Protein AF-I1NQ05-F1 (afdb_monomer)

Foldseek 3Di:
DEQEEPPPVDDPCVQVVNDPPPDDYDYYQQSAAADDDPPPPVPNVVSLCCCCVFVVDQKYKGKFKAPRPLLLLLLVDDPPDDDPDPPSNVVSCSLVVLNVVLCVPPVVDPSSVSSVSSSQSSQVPHCPDDDVPKDKDWDQDQDQDPDDDDGMGMTMIMIGDPVVCVCSDPPDPDDDDHDDPSD

InterPro domains:
  IPR001765 Carbonic anhydrase [PF00484] (1-124)
  IPR001765 Carbonic anhydrase [PTHR11002] (1-124)
  IPR001765 Carbonic anhydrase [SM00947] (1-140)
  IPR015892 Carbonic anhydrase, prokaryotic-like, conserved site [PS00704] (5-12)
  IPR015892 Carbonic anhydrase, prokaryotic-like, conserved site [PS00705] (49-69)
  IPR036874 Carbonic anhydrase superfamily [G3DSA:3.40.1050.10] (1-155)
  IPR036874 Carbonic anhydrase superfamily [SSF53056] (1-124)

Nearest PDB structures (foldseek):
  1ekj-assembly2_G  TM=9.820E-01  e=1.377E-12  Pisum sativum
  5swc-assembly1_D  TM=8.573E-01  e=1.342E-07  Synechocystis sp. PCC 6803 substr. Kazusa
  5swc-assembly1_E  TM=8.907E-01  e=2.750E-07  Synechocystis sp. PCC 6803 substr. Kazusa
  3e2a-assembly2_C  TM=8.631E-01  e=2.755E-05  Haemophilus influenzae
  3e24-assembly1_A  TM=7.701E-01  e=1.426E-05  Haemophilus influenzae

Radius of gyration: 17.3 Å; Cα contacts (8 Å, |Δi|>4): 258; chains: 1; bounding box: 50×31×48 Å

Sequence (183 aa):
MVFSCADSRVCPTLTFGLQPGEAFTVRNIASMVPAYDKRGQCSIGSAIEYAVVVLKVECIIVIGHSCCGGIKELLSLKEDRPNTFHFVDDWVKIGLAAKKKVERENMLLPFDDQCTVLEKVEVKLMPVYRSRTSSARLMSMKLEWKGTLSSTYIHTVSRKLDLRHRHVWHGLNHDLHPHSPWA

Mean predicted aligned error: 9.1 Å

Solvent-accessible surface area (backbone atoms only — not comparable to full-atom values): 11153 Å² total; per-residue (Å²): 56,37,30,26,31,60,51,87,91,53,47,69,48,72,74,69,68,53,56,94,88,75,62,59,71,48,66,37,75,61,26,69,54,65,71,96,41,90,83,85,40,51,73,61,51,48,52,51,47,43,38,51,74,71,66,54,46,57,36,45,34,32,35,25,45,53,91,40,66,43,47,49,50,44,67,65,62,51,94,88,53,78,74,90,43,96,54,58,54,65,58,37,51,69,43,46,71,32,46,59,48,42,57,71,77,39,64,88,49,56,71,70,56,41,39,60,50,37,40,55,42,33,48,69,65,44,59,71,78,79,59,97,82,44,70,70,48,79,46,80,48,84,51,76,59,93,82,59,104,58,82,42,42,37,37,38,31,38,35,49,58,61,78,86,65,74,74,78,58,89,84,71,93,69,95,76,77,94,82,69,95,87,116

Secondary structure (DSSP, 8-state):
-EEEES-TT--HHHHHTPPTTS--EEEEGGG--PPP-TTT-HHHHHHHHIIIIIS--SEEEEEEESS-HHHHHHHH--TTSPPSSSSHHHHHGGGHHHHHHHHHHSTTS-HHHHHHHHHHHHHHHS-----TT--EEEE------TTSSS---EEEEEEE--TT-GGGSTT---------TT-

Structure (mmCIF, N/CA/C/O backbone):
data_AF-I1NQ05-F1
#
_entry.id   AF-I1NQ05-F1
#
loop_
_atom_site.group_PDB
_atom_site.id
_atom_site.type_symbol
_atom_site.label_atom_id
_atom_site.label_alt_id
_atom_site.label_comp_id
_atom_site.label_asym_id
_atom_site.label_entity_id
_atom_site.label_seq_id
_atom_site.pdbx_PDB_ins_code
_atom_site.Cartn_x
_atom_site.Cartn_y
_atom_site.Cartn_z
_atom_site.occupancy
_atom_site.B_iso_or_equiv
_atom_site.auth_seq_id
_atom_site.auth_comp_id
_atom_site.auth_asym_id
_atom_site.auth_atom_id
_atom_site.pdbx_PDB_model_num
ATOM 1 N N . MET A 1 1 ? -7.525 2.909 11.094 1.00 90.69 1 MET A N 1
ATOM 2 C CA . MET A 1 1 ? -7.337 1.904 10.023 1.00 90.69 1 MET A CA 1
ATOM 3 C C . MET A 1 1 ? -5.993 2.127 9.356 1.00 90.69 1 MET A C 1
ATOM 5 O O . MET A 1 1 ? -5.628 3.277 9.134 1.00 90.69 1 MET A O 1
ATOM 9 N N . VAL A 1 2 ? -5.276 1.053 9.031 1.00 92.75 2 VAL A N 1
ATOM 10 C CA . VAL A 1 2 ? -3.942 1.105 8.423 1.00 92.75 2 VAL A CA 1
ATOM 11 C C . VAL A 1 2 ? -3.909 0.274 7.137 1.00 92.75 2 VAL A C 1
ATOM 13 O O . VAL A 1 2 ? -4.226 -0.910 7.164 1.00 92.75 2 VAL A O 1
ATOM 16 N N . PHE A 1 3 ? -3.504 0.883 6.024 1.00 94.44 3 PHE A N 1
ATOM 17 C CA . PHE A 1 3 ? -3.092 0.197 4.801 1.00 94.44 3 PHE A CA 1
ATOM 18 C C . PHE A 1 3 ? -1.574 0.052 4.802 1.00 94.44 3 PHE A C 1
ATOM 20 O O . PHE A 1 3 ? -0.860 1.047 4.946 1.00 94.44 3 PHE A O 1
ATOM 27 N N . SER A 1 4 ? -1.076 -1.167 4.624 1.00 94.62 4 SER A N 1
ATOM 28 C CA . SER A 1 4 ? 0.359 -1.422 4.501 1.00 94.62 4 SER A CA 1
ATOM 29 C C . SER A 1 4 ? 0.665 -2.423 3.398 1.00 94.62 4 SER A C 1
ATOM 31 O O . SER A 1 4 ? -0.211 -3.134 2.903 1.00 94.62 4 SER A O 1
ATOM 33 N N . CYS A 1 5 ? 1.943 -2.522 3.046 1.00 95.94 5 CYS A N 1
ATOM 34 C CA . CYS A 1 5 ? 2.356 -3.471 2.036 1.00 95.94 5 CYS A CA 1
ATOM 35 C C . CYS A 1 5 ? 2.308 -4.888 2.624 1.00 95.94 5 CYS A C 1
ATOM 37 O O . CYS A 1 5 ? 2.496 -5.097 3.832 1.00 95.94 5 CYS A O 1
ATOM 39 N N . ALA A 1 6 ? 2.063 -5.869 1.763 1.00 96.38 6 ALA A N 1
ATOM 40 C CA . ALA A 1 6 ? 2.209 -7.284 2.080 1.00 96.38 6 ALA A CA 1
ATOM 41 C C . ALA A 1 6 ? 3.684 -7.711 2.229 1.00 96.38 6 ALA A C 1
ATOM 43 O O . ALA A 1 6 ? 3.945 -8.836 2.645 1.00 96.38 6 ALA A O 1
ATOM 44 N N . ASP A 1 7 ? 4.640 -6.822 1.927 1.00 94.81 7 ASP A N 1
ATOM 45 C CA . ASP A 1 7 ? 6.072 -7.039 2.144 1.00 94.81 7 ASP A CA 1
ATOM 46 C C . ASP A 1 7 ? 6.351 -7.511 3.581 1.00 94.81 7 ASP A C 1
ATOM 48 O O . ASP A 1 7 ? 5.874 -6.923 4.557 1.00 94.81 7 ASP A O 1
ATOM 52 N N . SER A 1 8 ? 7.113 -8.595 3.715 1.00 92.31 8 SER A N 1
ATOM 53 C CA . SER A 1 8 ? 7.391 -9.242 5.000 1.00 92.31 8 SER A CA 1
ATOM 54 C C . SER A 1 8 ? 8.207 -8.369 5.952 1.00 92.31 8 SER A C 1
ATOM 56 O O . SER A 1 8 ? 8.129 -8.561 7.165 1.00 92.31 8 SER A O 1
ATOM 58 N N . ARG A 1 9 ? 8.939 -7.380 5.428 1.00 89.69 9 ARG A N 1
ATOM 59 C CA . ARG A 1 9 ? 9.729 -6.421 6.214 1.00 89.69 9 ARG A CA 1
ATOM 60 C C . ARG A 1 9 ? 8.860 -5.336 6.850 1.00 89.69 9 ARG A C 1
ATOM 62 O O . ARG A 1 9 ? 9.323 -4.620 7.733 1.00 89.69 9 ARG A O 1
ATOM 69 N N . VAL A 1 10 ? 7.605 -5.202 6.409 1.00 87.94 10 VAL A N 1
ATOM 70 C CA . VAL A 1 10 ? 6.679 -4.155 6.853 1.00 87.94 10 VAL A CA 1
ATOM 71 C C . VAL A 1 10 ? 5.487 -4.788 7.559 1.00 87.94 10 VAL A C 1
ATOM 73 O O . VAL A 1 10 ? 4.495 -5.178 6.943 1.00 87.94 10 VAL A O 1
ATOM 76 N N . CYS A 1 11 ? 5.574 -4.861 8.884 1.00 89.94 11 CYS A N 1
ATOM 77 C CA . CYS A 1 11 ? 4.467 -5.261 9.743 1.00 89.94 11 CYS A CA 1
ATOM 78 C C . CYS A 1 11 ? 3.950 -4.032 10.504 1.00 89.94 11 CYS A C 1
ATOM 80 O O . CYS A 1 11 ? 4.640 -3.577 11.413 1.00 89.94 11 CYS A O 1
ATOM 82 N N . PRO A 1 12 ? 2.754 -3.497 10.194 1.00 89.19 12 PRO A N 1
ATOM 83 C CA . PRO A 1 12 ? 2.279 -2.238 10.773 1.00 89.19 12 PRO A CA 1
ATOM 84 C C . PRO A 1 12 ? 2.184 -2.278 12.302 1.00 89.19 12 PRO A C 1
ATOM 86 O O . PRO A 1 12 ? 2.516 -1.289 12.949 1.00 89.19 12 PRO A O 1
ATOM 89 N N . THR A 1 13 ? 1.811 -3.425 12.881 1.00 89.81 13 THR A N 1
ATOM 90 C CA . THR A 1 13 ? 1.782 -3.629 14.336 1.00 89.81 13 THR A CA 1
ATOM 91 C C . THR A 1 13 ? 3.157 -3.407 14.962 1.00 89.81 13 THR A C 1
ATOM 93 O O . THR A 1 13 ? 3.283 -2.637 15.907 1.00 89.81 13 THR 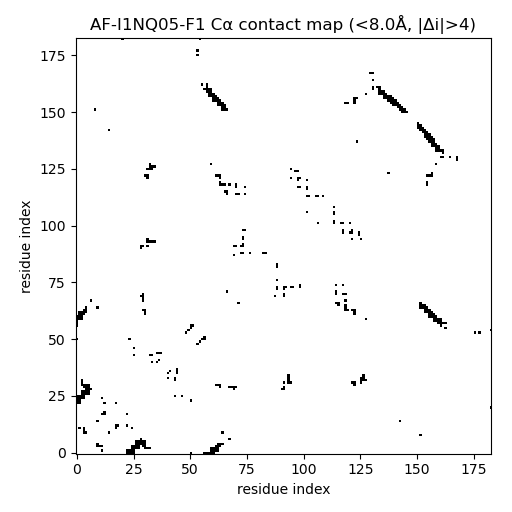A O 1
ATOM 96 N N . LEU A 1 14 ? 4.205 -4.013 14.396 1.00 87.06 14 LEU A N 1
ATOM 97 C CA . LEU A 1 14 ? 5.576 -3.857 14.891 1.00 87.06 14 LEU A CA 1
ATOM 98 C C . LEU A 1 14 ? 6.144 -2.471 14.569 1.00 87.06 14 LEU A C 1
ATOM 100 O O . LEU A 1 14 ? 6.796 -1.859 15.406 1.00 87.06 14 LEU A O 1
ATOM 104 N N . THR A 1 15 ? 5.875 -1.964 13.365 1.00 82.81 15 THR A N 1
ATOM 105 C CA . THR A 1 15 ? 6.345 -0.662 12.882 1.00 82.81 15 THR A CA 1
ATOM 106 C C . THR A 1 15 ? 5.875 0.485 13.772 1.00 82.81 15 THR A C 1
ATOM 108 O O . THR A 1 15 ? 6.654 1.388 14.058 1.00 82.81 15 THR A O 1
ATOM 111 N N . PHE A 1 16 ? 4.614 0.464 14.203 1.00 82.19 16 PHE A N 1
ATOM 112 C CA . PHE A 1 16 ? 4.031 1.532 15.016 1.00 82.19 16 PHE A CA 1
ATOM 113 C C . PHE A 1 16 ? 3.953 1.201 16.512 1.00 82.19 16 PHE A C 1
ATOM 115 O O . PHE A 1 16 ? 3.486 2.037 17.277 1.00 82.19 16 PHE A O 1
ATOM 122 N N . GLY A 1 17 ? 4.411 0.018 16.938 1.00 86.25 17 GLY A N 1
ATOM 123 C CA . GLY A 1 17 ? 4.316 -0.415 18.337 1.00 86.25 17 GLY A CA 1
ATOM 124 C C . GLY A 1 17 ? 2.874 -0.600 18.820 1.00 86.25 17 GLY A C 1
ATOM 125 O O . GLY A 1 17 ? 2.594 -0.397 19.999 1.00 86.25 17 GLY A O 1
ATOM 126 N N . LEU A 1 18 ? 1.968 -0.957 17.907 1.00 88.44 18 LEU A N 1
ATOM 127 C CA . LEU A 1 18 ? 0.538 -1.059 18.184 1.00 88.44 18 LEU A CA 1
ATOM 128 C C . LEU A 1 18 ? 0.229 -2.314 19.000 1.00 88.44 18 LEU A C 1
ATOM 130 O O . LEU A 1 18 ? 0.772 -3.392 18.746 1.00 88.44 18 LEU A O 1
ATOM 134 N N . GLN A 1 19 ? -0.701 -2.183 19.931 1.00 94.69 19 GLN A N 1
ATOM 135 C CA . GLN A 1 19 ? -1.292 -3.265 20.697 1.00 94.69 19 GLN A CA 1
ATOM 136 C C . GLN A 1 19 ? -2.486 -3.884 19.952 1.00 94.69 19 GLN A C 1
ATOM 138 O O . GLN A 1 19 ? -3.089 -3.251 19.073 1.00 94.69 19 GLN A O 1
ATOM 143 N N . PRO A 1 20 ? -2.861 -5.134 20.280 1.00 94.62 20 PRO A N 1
ATOM 144 C CA . PRO A 1 20 ? -4.106 -5.719 19.797 1.00 94.62 20 PRO A CA 1
ATOM 145 C C . PRO A 1 20 ? -5.298 -4.786 20.063 1.00 94.62 20 PRO A C 1
ATOM 147 O O . PRO A 1 20 ? -5.456 -4.279 21.167 1.00 94.62 20 PRO A O 1
ATOM 150 N N . GLY A 1 21 ? -6.122 -4.552 19.038 1.00 92.12 21 GLY A N 1
ATOM 151 C CA . GLY A 1 21 ? -7.271 -3.638 19.098 1.00 92.12 21 GLY A CA 1
ATOM 152 C C . GLY A 1 21 ? -7.002 -2.217 18.583 1.00 92.12 21 GLY A C 1
ATOM 153 O O . GLY A 1 21 ? -7.937 -1.555 18.144 1.00 92.12 21 GLY A O 1
ATOM 154 N N . GLU A 1 22 ? -5.746 -1.759 18.514 1.00 91.94 22 GLU A N 1
ATOM 155 C CA . GLU A 1 22 ? -5.452 -0.362 18.135 1.00 91.94 22 GLU A CA 1
ATOM 156 C C . GLU A 1 22 ? -5.550 -0.082 16.626 1.00 91.94 22 GLU A C 1
ATOM 158 O O . GLU A 1 22 ? -5.733 1.064 16.205 1.00 91.94 22 GLU A O 1
ATOM 163 N N . ALA A 1 23 ? -5.437 -1.108 15.776 1.00 92.69 23 ALA A N 1
ATOM 164 C CA . ALA A 1 23 ? -5.497 -0.926 14.329 1.00 92.69 23 ALA A CA 1
ATOM 165 C C . ALA A 1 23 ? -6.247 -2.032 13.589 1.00 92.69 23 ALA A C 1
ATOM 167 O O . ALA A 1 23 ? -5.811 -3.178 13.505 1.00 92.69 23 ALA A O 1
ATOM 168 N N . PHE A 1 24 ? -7.310 -1.625 12.897 1.00 95.56 24 PHE A N 1
ATOM 169 C CA . PHE A 1 24 ? -7.883 -2.390 11.795 1.00 95.56 24 PHE A CA 1
ATOM 170 C C . PHE A 1 24 ? -6.988 -2.261 10.554 1.00 95.56 24 PHE A C 1
ATOM 172 O O . PHE A 1 24 ? -6.819 -1.153 10.030 1.00 95.56 24 PHE A O 1
ATOM 179 N N . THR A 1 25 ? -6.387 -3.366 10.110 1.00 95.50 25 THR A N 1
ATOM 180 C CA . THR A 1 25 ? -5.295 -3.358 9.124 1.00 95.50 25 THR A CA 1
ATOM 181 C C . THR A 1 25 ? -5.675 -4.088 7.839 1.00 95.50 25 THR A C 1
ATOM 183 O O . THR A 1 25 ? -6.190 -5.200 7.886 1.00 95.50 25 THR A O 1
ATOM 186 N N . VAL A 1 26 ? -5.345 -3.493 6.691 1.00 96.06 26 VAL A N 1
ATOM 187 C CA . VAL A 1 26 ? -5.387 -4.132 5.368 1.00 96.06 26 VAL A CA 1
ATOM 188 C C . VAL A 1 26 ? -3.973 -4.184 4.801 1.00 96.06 26 VAL A C 1
ATOM 190 O O . VAL A 1 26 ? -3.265 -3.176 4.798 1.00 96.06 26 VAL A O 1
ATOM 193 N N . ARG A 1 27 ? -3.559 -5.359 4.312 1.00 96.62 27 ARG A N 1
ATOM 194 C CA . ARG A 1 27 ? -2.244 -5.565 3.694 1.00 96.62 27 ARG A CA 1
ATOM 195 C C . ARG A 1 27 ? -2.394 -6.063 2.265 1.00 96.62 27 ARG A C 1
ATOM 197 O O . ARG A 1 27 ? -3.055 -7.072 2.044 1.00 96.62 27 ARG A O 1
ATOM 204 N N . ASN A 1 28 ? -1.783 -5.373 1.308 1.00 96.44 28 ASN A N 1
ATOM 205 C CA . ASN A 1 28 ? -1.796 -5.754 -0.108 1.00 96.44 28 ASN A CA 1
ATOM 206 C C . ASN A 1 28 ? -0.497 -5.317 -0.811 1.00 96.44 28 ASN A C 1
ATOM 208 O O . ASN A 1 28 ? 0.388 -4.727 -0.193 1.00 96.44 28 ASN A O 1
ATOM 212 N N . ILE A 1 29 ? -0.331 -5.646 -2.093 1.00 96.81 29 ILE A N 1
ATOM 213 C CA . ILE A 1 29 ? 0.881 -5.275 -2.833 1.00 96.81 29 ILE A CA 1
ATOM 214 C C . ILE A 1 29 ? 0.943 -3.749 -2.993 1.00 96.81 29 ILE A C 1
ATOM 216 O O . ILE A 1 29 ? 0.008 -3.138 -3.506 1.00 96.81 29 ILE A O 1
ATOM 220 N N . ALA A 1 30 ? 2.058 -3.156 -2.558 1.00 95.81 30 ALA A N 1
ATOM 221 C CA . ALA A 1 30 ? 2.330 -1.716 -2.601 1.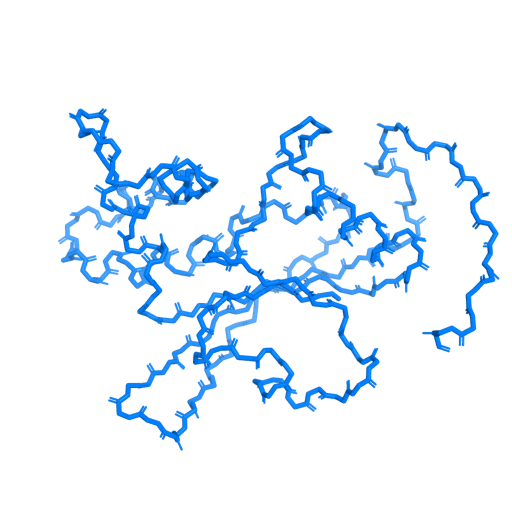00 95.81 30 ALA A CA 1
ATOM 222 C C . ALA A 1 30 ? 1.322 -0.825 -1.848 1.00 95.81 30 ALA A C 1
ATOM 224 O O . ALA A 1 30 ? 1.221 0.355 -2.150 1.00 95.81 30 ALA A O 1
ATOM 225 N N . SER A 1 31 ? 0.602 -1.365 -0.856 1.00 94.19 31 SER A N 1
ATOM 226 C CA . SER A 1 31 ? -0.315 -0.593 0.006 1.00 94.19 31 SER A CA 1
ATOM 227 C C . SER A 1 31 ? -1.416 0.164 -0.745 1.00 94.19 31 SER A C 1
ATOM 229 O O . SER A 1 31 ? -1.958 1.144 -0.226 1.00 94.19 31 SER A O 1
ATOM 231 N N . MET A 1 32 ? -1.743 -0.275 -1.962 1.00 92.38 32 MET A N 1
ATOM 232 C CA . MET A 1 32 ? -2.603 0.477 -2.862 1.00 92.38 32 MET A CA 1
ATOM 233 C C . MET A 1 32 ? -4.048 0.496 -2.364 1.00 92.38 32 MET A C 1
ATOM 235 O O . MET A 1 32 ? -4.602 -0.507 -1.901 1.00 92.38 32 MET A O 1
ATOM 239 N N . VAL A 1 33 ? -4.674 1.659 -2.516 1.00 90.69 33 VAL A N 1
ATOM 240 C CA . VAL A 1 33 ? -6.088 1.898 -2.235 1.00 90.69 33 VAL A CA 1
ATOM 241 C C . VAL A 1 33 ? -6.773 2.222 -3.565 1.00 90.69 33 VAL A C 1
ATOM 243 O O . VAL A 1 33 ? -6.623 3.335 -4.068 1.00 90.69 33 VAL A O 1
ATOM 246 N N . PRO A 1 34 ? -7.505 1.281 -4.184 1.00 88.00 34 PRO A N 1
ATOM 247 C CA . PRO A 1 34 ? -8.213 1.564 -5.422 1.00 88.00 34 PRO A CA 1
ATOM 248 C C . PRO A 1 34 ? -9.298 2.625 -5.222 1.00 88.00 34 PRO A C 1
ATOM 250 O O . PRO A 1 34 ? -9.837 2.812 -4.127 1.00 88.00 34 PRO A O 1
ATOM 253 N N . ALA A 1 35 ? -9.653 3.297 -6.317 1.00 83.44 35 ALA A N 1
ATOM 254 C CA . ALA A 1 35 ? -10.857 4.113 -6.360 1.00 83.44 35 ALA A CA 1
ATOM 255 C C . ALA A 1 35 ? -12.106 3.255 -6.093 1.00 83.44 35 ALA A C 1
ATOM 257 O O . ALA A 1 35 ? -12.089 2.033 -6.247 1.00 83.44 35 ALA A O 1
ATOM 258 N N . TYR A 1 36 ? -13.201 3.908 -5.706 1.00 79.44 36 TYR A N 1
ATOM 259 C CA . TYR A 1 36 ? -14.463 3.221 -5.467 1.00 79.44 36 TYR A CA 1
ATOM 260 C C . TYR A 1 36 ? -14.945 2.474 -6.708 1.00 79.44 36 TYR A C 1
ATOM 262 O O . TYR A 1 36 ? -15.268 3.090 -7.723 1.00 79.44 36 TYR A O 1
ATOM 270 N N . ASP A 1 37 ? -15.062 1.158 -6.582 1.00 78.75 37 ASP A N 1
ATOM 271 C CA . ASP A 1 37 ? -15.716 0.305 -7.559 1.00 78.75 37 ASP A CA 1
ATOM 272 C C . ASP A 1 37 ? -16.478 -0.806 -6.829 1.00 78.75 37 ASP A C 1
ATOM 274 O O . ASP A 1 37 ? -15.884 -1.696 -6.213 1.00 78.75 37 ASP A O 1
ATOM 278 N N . LYS A 1 38 ? -17.814 -0.756 -6.917 1.00 69.44 38 LYS A N 1
ATOM 279 C CA . LYS A 1 38 ? -18.712 -1.752 -6.314 1.00 69.44 38 LYS A CA 1
ATOM 280 C C . LYS A 1 38 ? -18.509 -3.160 -6.883 1.00 69.44 38 LYS A C 1
ATOM 282 O O . LYS A 1 38 ? -18.915 -4.117 -6.231 1.00 69.44 38 LYS A O 1
ATOM 287 N N . ARG A 1 39 ? -17.962 -3.299 -8.097 1.00 72.19 39 ARG A N 1
ATOM 288 C CA . ARG A 1 39 ? -17.871 -4.584 -8.810 1.00 72.19 39 ARG A CA 1
ATOM 289 C C . ARG A 1 39 ? -16.471 -5.192 -8.762 1.00 72.19 39 ARG A C 1
ATOM 291 O O . ARG A 1 39 ? -16.366 -6.400 -8.590 1.00 72.19 39 ARG A O 1
ATOM 298 N N . GLY A 1 40 ? -15.416 -4.387 -8.890 1.00 72.94 40 GLY A N 1
ATOM 299 C CA . GLY A 1 40 ? -14.043 -4.888 -9.009 1.00 72.94 40 GLY A CA 1
ATOM 300 C C . GLY A 1 40 ? -13.247 -4.990 -7.707 1.00 72.94 40 GLY A C 1
ATOM 301 O O . GLY A 1 40 ? -12.313 -5.781 -7.644 1.00 72.94 40 GLY A O 1
ATOM 302 N N . GLN A 1 41 ? -13.573 -4.208 -6.669 1.00 80.12 41 GLN A N 1
ATOM 303 C CA . GLN A 1 41 ? -12.698 -4.039 -5.492 1.00 80.12 41 GLN A CA 1
ATOM 304 C C . GLN A 1 41 ? -13.435 -4.251 -4.165 1.00 80.12 41 GLN A C 1
ATOM 306 O O . GLN A 1 41 ? -13.241 -3.519 -3.190 1.00 80.12 41 GLN A O 1
ATOM 311 N N . CYS A 1 42 ? -14.289 -5.278 -4.122 1.00 82.44 42 CYS A N 1
ATOM 312 C CA . CYS A 1 42 ? -15.178 -5.542 -2.991 1.00 82.44 42 CYS A CA 1
ATOM 313 C C . CYS A 1 42 ? -14.432 -5.753 -1.664 1.00 82.44 42 CYS A C 1
ATOM 315 O O . CYS A 1 42 ? -14.906 -5.270 -0.645 1.00 82.44 42 CYS A O 1
ATOM 317 N N . SER A 1 43 ? -13.254 -6.391 -1.666 1.00 90.19 43 SER A N 1
ATOM 318 C CA . SER A 1 43 ? -12.481 -6.649 -0.440 1.00 90.19 43 SER A CA 1
ATOM 319 C C . SER A 1 43 ? -11.970 -5.369 0.227 1.00 90.19 43 SER A C 1
ATOM 321 O O . SER A 1 43 ? -12.025 -5.249 1.448 1.00 90.19 43 SER A O 1
ATOM 323 N N . ILE A 1 44 ? -11.484 -4.401 -0.552 1.00 90.69 44 ILE A N 1
ATOM 324 C CA . ILE A 1 44 ? -10.984 -3.140 0.011 1.00 90.69 44 ILE A CA 1
ATOM 325 C C . ILE A 1 44 ? -12.141 -2.200 0.316 1.00 90.69 44 ILE A C 1
ATOM 327 O O . ILE A 1 44 ? -12.136 -1.549 1.360 1.00 90.69 44 ILE A O 1
ATOM 331 N N . GLY A 1 45 ? -13.150 -2.167 -0.558 1.00 86.56 45 GLY A N 1
ATOM 332 C CA . GLY A 1 45 ? -14.381 -1.422 -0.323 1.00 86.56 45 GLY A CA 1
ATOM 333 C C . GLY A 1 45 ? -15.052 -1.829 0.988 1.00 86.56 45 GLY A C 1
ATOM 334 O O . GLY A 1 45 ? -15.328 -0.959 1.809 1.00 86.56 45 GLY A O 1
ATOM 335 N N . SER A 1 46 ? -15.229 -3.133 1.227 1.00 90.12 46 SER A N 1
ATOM 336 C CA . SER A 1 46 ? -15.846 -3.649 2.455 1.00 90.12 46 SER A CA 1
ATOM 337 C C . SER A 1 46 ? -14.996 -3.381 3.695 1.00 90.12 46 SER A C 1
ATOM 339 O O . SER A 1 46 ? -15.535 -2.995 4.729 1.00 90.12 46 SER A O 1
ATOM 341 N N . ALA A 1 47 ? -13.668 -3.507 3.605 1.00 92.94 47 ALA A N 1
ATOM 342 C CA . ALA A 1 47 ? -12.775 -3.193 4.718 1.00 92.94 47 ALA A CA 1
ATOM 343 C C . ALA A 1 47 ? -12.853 -1.709 5.114 1.00 92.94 47 ALA A C 1
ATOM 345 O O . ALA A 1 47 ? -12.936 -1.389 6.300 1.00 92.94 47 ALA A O 1
ATOM 346 N N . ILE A 1 48 ? -12.857 -0.800 4.132 1.00 87.38 48 ILE A N 1
ATOM 347 C CA . ILE A 1 48 ? -13.018 0.640 4.378 1.00 87.38 48 ILE A CA 1
ATOM 348 C C . ILE A 1 48 ? -14.409 0.928 4.948 1.00 87.38 48 ILE A C 1
ATOM 350 O O . ILE A 1 48 ? -14.519 1.635 5.949 1.00 87.38 48 ILE A O 1
ATOM 354 N N . GLU A 1 49 ? -15.461 0.383 4.337 1.00 84.12 49 GLU A N 1
ATOM 355 C CA . GLU A 1 49 ? -16.844 0.567 4.778 1.00 84.12 49 GLU A CA 1
ATOM 356 C C . GLU A 1 49 ? -17.024 0.111 6.227 1.00 84.12 49 GLU A C 1
ATOM 358 O O . GLU A 1 49 ? -17.491 0.887 7.057 1.00 84.12 49 GLU A O 1
ATOM 363 N N . TYR A 1 50 ? -16.566 -1.092 6.573 1.00 88.31 50 TYR A N 1
ATOM 364 C CA . TYR A 1 50 ? -16.659 -1.612 7.932 1.00 88.31 50 TYR A CA 1
ATOM 365 C C . TYR A 1 50 ? -15.850 -0.768 8.924 1.00 88.31 50 TYR A C 1
ATOM 367 O O . TYR A 1 50 ? -16.363 -0.388 9.979 1.00 88.31 50 TYR A O 1
ATOM 375 N N . ALA A 1 51 ? -14.613 -0.395 8.576 1.00 89.19 51 ALA A N 1
ATOM 376 C CA . ALA A 1 51 ? -13.773 0.428 9.442 1.00 89.19 51 ALA A CA 1
ATOM 377 C C . ALA A 1 51 ? -14.402 1.801 9.738 1.00 89.19 51 ALA A C 1
ATOM 379 O O . ALA A 1 51 ? -14.344 2.283 10.869 1.00 89.19 51 ALA A O 1
ATOM 380 N N . VAL A 1 52 ? -15.006 2.439 8.735 1.00 82.25 52 VAL A N 1
ATOM 381 C CA . VAL A 1 52 ? -15.560 3.794 8.864 1.00 82.25 52 VAL A CA 1
ATOM 382 C C . VAL A 1 52 ? -16.979 3.782 9.431 1.00 82.25 52 VAL A C 1
ATOM 384 O O . VAL A 1 52 ? -17.292 4.565 10.329 1.00 82.25 52 VAL A O 1
ATOM 387 N N . VAL A 1 53 ? -17.854 2.922 8.910 1.00 80.81 53 VAL A N 1
ATOM 388 C CA . VAL A 1 53 ? -19.284 2.911 9.246 1.00 80.81 53 VAL A CA 1
ATOM 389 C C . VAL A 1 53 ? -19.534 2.175 10.555 1.00 80.81 53 VAL A C 1
ATOM 391 O O . VAL A 1 53 ? -20.291 2.693 11.380 1.00 80.81 53 VAL A O 1
ATOM 394 N N . VAL A 1 54 ? -18.886 1.025 10.767 1.00 86.75 54 VAL A N 1
ATOM 395 C CA . VAL A 1 54 ? -19.119 0.159 11.933 1.00 86.75 54 VAL A CA 1
ATOM 396 C C . VAL A 1 54 ? -18.120 0.458 13.047 1.00 86.75 54 VAL A C 1
ATOM 398 O O . VAL A 1 54 ? -18.536 0.847 14.133 1.00 86.75 54 VAL A O 1
ATOM 401 N N . LEU A 1 55 ? -16.813 0.357 12.773 1.00 87.00 55 LEU A N 1
ATOM 402 C CA . LEU A 1 55 ? -15.765 0.546 13.792 1.00 87.00 55 LEU A CA 1
ATOM 403 C C . LEU A 1 55 ? -15.489 2.016 14.136 1.00 87.00 55 LEU A C 1
ATOM 405 O O . LEU A 1 55 ? -14.784 2.289 15.102 1.00 87.00 55 LEU A O 1
ATOM 409 N N . LYS A 1 56 ? -16.015 2.963 13.348 1.00 84.06 56 LYS A N 1
ATOM 410 C CA . LYS A 1 56 ? -15.845 4.413 1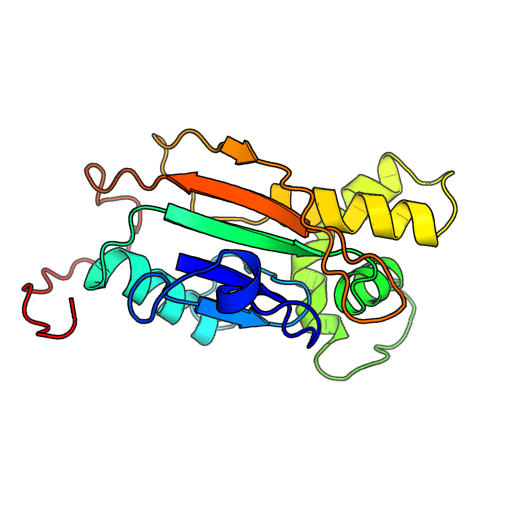3.553 1.00 84.06 56 LYS A CA 1
ATOM 411 C C . LYS A 1 56 ? -14.377 4.838 13.714 1.00 84.06 56 LYS A C 1
ATOM 413 O O . LYS A 1 56 ? -14.079 5.726 14.510 1.00 84.06 56 LYS A O 1
ATOM 418 N N . VAL A 1 57 ? -13.455 4.235 12.956 1.00 81.88 57 VAL A N 1
ATOM 419 C CA . VAL A 1 57 ? -12.028 4.591 13.046 1.00 81.88 57 VAL A CA 1
ATOM 420 C C . VAL A 1 57 ? -11.828 6.093 12.826 1.00 81.88 57 VAL A C 1
ATOM 422 O O . VAL A 1 57 ? -12.379 6.678 11.895 1.00 81.88 57 VAL A O 1
ATOM 425 N N . GLU A 1 58 ? -11.004 6.730 13.653 1.00 82.88 58 GLU A N 1
ATOM 426 C CA . GLU A 1 58 ? -10.800 8.184 13.563 1.00 82.88 58 GLU A CA 1
ATOM 427 C C . GLU A 1 58 ? -9.855 8.595 12.431 1.00 82.88 58 GLU A C 1
ATOM 429 O O . GLU A 1 58 ? -9.891 9.729 11.943 1.00 82.88 58 GLU A O 1
ATOM 434 N N . CYS A 1 59 ? -8.976 7.684 12.017 1.00 82.75 59 CYS A N 1
ATOM 435 C CA . CYS A 1 59 ? -8.008 7.941 10.966 1.00 82.75 59 CYS A CA 1
ATOM 436 C C . CYS A 1 59 ? -7.822 6.745 10.035 1.00 82.75 59 CYS A C 1
ATOM 438 O O . CYS A 1 59 ? -7.923 5.578 10.435 1.00 82.75 59 CYS A O 1
ATOM 440 N N . ILE A 1 60 ? -7.507 7.065 8.781 1.00 85.94 60 ILE A N 1
ATOM 441 C CA . ILE A 1 60 ? -6.955 6.121 7.813 1.00 85.94 60 ILE A CA 1
ATOM 442 C C . ILE A 1 60 ? -5.508 6.522 7.562 1.00 85.94 60 ILE A C 1
ATOM 444 O O . ILE A 1 60 ? -5.217 7.685 7.265 1.00 85.94 60 ILE A O 1
ATOM 448 N N . ILE A 1 61 ? -4.619 5.547 7.694 1.00 87.94 61 ILE A N 1
ATOM 449 C CA . ILE A 1 61 ? -3.183 5.679 7.500 1.00 87.94 61 ILE A CA 1
ATOM 450 C C . ILE A 1 61 ? -2.779 4.779 6.334 1.00 87.94 61 ILE A C 1
ATOM 452 O O . ILE A 1 61 ? -3.122 3.602 6.341 1.00 87.94 61 ILE A O 1
ATOM 456 N N . VAL A 1 62 ? -2.049 5.308 5.355 1.00 89.75 62 VAL A N 1
ATOM 457 C CA . VAL A 1 62 ? -1.428 4.520 4.278 1.00 89.75 62 VAL A CA 1
ATOM 458 C C . VAL A 1 62 ? 0.082 4.565 4.460 1.00 89.75 62 VAL A C 1
ATOM 460 O O . VAL A 1 62 ? 0.648 5.647 4.637 1.00 89.75 62 VAL A O 1
ATOM 463 N N . ILE A 1 63 ? 0.711 3.392 4.446 1.00 88.94 63 ILE A N 1
ATOM 464 C CA . ILE A 1 63 ? 2.144 3.199 4.663 1.00 88.94 63 ILE A CA 1
ATOM 465 C C . ILE A 1 63 ? 2.794 2.716 3.365 1.00 88.94 63 ILE A C 1
ATOM 467 O O . ILE A 1 63 ? 2.594 1.569 2.975 1.00 88.94 63 ILE A O 1
ATOM 471 N N . GLY A 1 64 ? 3.619 3.539 2.728 1.00 89.56 64 GLY A N 1
ATOM 472 C CA . GLY A 1 64 ? 4.578 3.078 1.719 1.00 89.56 64 GLY A CA 1
ATOM 473 C C . GLY A 1 64 ? 5.897 2.668 2.358 1.00 89.56 64 GLY A C 1
ATOM 474 O O . GLY A 1 64 ? 6.180 3.025 3.506 1.00 89.56 64 GLY A O 1
ATOM 475 N N . HIS A 1 65 ? 6.726 1.947 1.610 1.00 92.56 65 HIS A N 1
ATOM 476 C CA . HIS A 1 65 ? 8.056 1.570 2.068 1.00 92.56 65 HIS A CA 1
ATOM 477 C C . HIS A 1 65 ? 9.082 1.585 0.939 1.00 92.56 65 HIS A C 1
ATOM 479 O O . HIS A 1 65 ? 8.713 1.474 -0.229 1.00 92.56 65 HIS A O 1
ATOM 485 N N . SER A 1 66 ? 10.359 1.683 1.305 1.00 90.88 66 SER A N 1
ATOM 486 C CA . SER A 1 66 ? 11.452 1.643 0.343 1.00 90.88 66 SER A CA 1
ATOM 487 C C . SER A 1 66 ? 11.694 0.254 -0.233 1.00 90.88 66 SER A C 1
ATOM 489 O O . SER A 1 66 ? 11.430 -0.768 0.413 1.00 90.88 66 SER A O 1
ATOM 491 N N . CYS A 1 67 ? 12.255 0.230 -1.440 1.00 92.62 67 CYS A N 1
ATOM 492 C CA . CYS A 1 67 ? 12.535 -0.979 -2.207 1.00 92.62 67 CYS A CA 1
ATOM 493 C C . CYS A 1 67 ? 11.275 -1.843 -2.380 1.00 92.62 67 CYS A C 1
ATOM 495 O O . CYS A 1 67 ? 11.310 -3.062 -2.167 1.00 92.62 67 CYS A O 1
ATOM 497 N N . CYS A 1 68 ? 10.147 -1.206 -2.704 1.00 95.75 68 CYS A N 1
ATOM 498 C CA . CYS A 1 68 ? 8.869 -1.884 -2.873 1.00 95.75 68 CYS A CA 1
ATOM 499 C C . CYS A 1 68 ? 8.788 -2.589 -4.232 1.00 95.75 68 CYS A C 1
ATOM 501 O O . CYS A 1 68 ? 8.765 -1.948 -5.284 1.00 95.75 68 CYS A O 1
ATOM 503 N N . GLY A 1 69 ? 8.670 -3.921 -4.215 1.00 95.94 69 GLY A N 1
ATOM 504 C CA . GLY A 1 69 ? 8.551 -4.725 -5.437 1.00 95.94 69 GLY A CA 1
ATOM 505 C C . GLY A 1 69 ? 7.341 -4.351 -6.300 1.00 95.94 69 GLY A C 1
ATOM 506 O O . GLY A 1 69 ? 7.461 -4.277 -7.517 1.00 95.94 69 GLY A O 1
ATOM 507 N N . GLY A 1 70 ? 6.197 -4.027 -5.685 1.00 96.75 70 GLY A N 1
ATOM 508 C CA . GLY A 1 70 ? 5.003 -3.600 -6.424 1.00 96.75 70 GLY A CA 1
ATOM 509 C C . GLY A 1 70 ? 5.160 -2.234 -7.102 1.00 96.75 70 GLY A C 1
ATOM 510 O O . GLY A 1 70 ? 4.677 -2.045 -8.215 1.00 96.75 70 GLY A O 1
ATOM 511 N N . ILE A 1 71 ? 5.883 -1.298 -6.479 1.00 97.00 71 ILE A N 1
ATOM 512 C CA . ILE A 1 71 ? 6.199 0.002 -7.092 1.00 97.00 71 ILE A CA 1
ATOM 513 C C . ILE A 1 71 ? 7.202 -0.160 -8.235 1.00 97.00 71 ILE A C 1
ATOM 515 O O . ILE A 1 71 ? 7.039 0.454 -9.291 1.00 97.00 71 ILE A O 1
ATOM 519 N N . LYS A 1 72 ? 8.204 -1.026 -8.054 1.00 96.56 72 LYS A N 1
ATOM 520 C CA . LYS A 1 72 ? 9.145 -1.380 -9.119 1.00 96.56 72 LYS A CA 1
ATOM 521 C C . LYS A 1 72 ? 8.422 -1.985 -10.326 1.00 96.56 72 LYS A C 1
ATOM 523 O O . LYS A 1 72 ? 8.713 -1.606 -11.462 1.00 96.56 72 LYS A O 1
ATOM 528 N N . GLU A 1 73 ? 7.454 -2.871 -10.089 1.00 96.50 73 GLU A N 1
ATOM 529 C CA . GLU A 1 73 ? 6.637 -3.455 -11.157 1.00 96.50 73 GLU A CA 1
ATOM 530 C C . GLU A 1 73 ? 5.771 -2.397 -11.853 1.00 96.50 73 GLU A C 1
ATOM 532 O O . GLU A 1 73 ? 5.777 -2.304 -13.080 1.00 96.50 73 GLU A O 1
ATOM 537 N N . LEU A 1 74 ? 5.107 -1.528 -11.080 1.00 96.12 74 LEU A N 1
ATOM 538 C CA . LEU A 1 74 ? 4.337 -0.405 -11.615 1.00 96.12 74 LEU A CA 1
ATOM 539 C C . LEU A 1 74 ? 5.178 0.454 -12.562 1.00 96.12 74 LEU A C 1
ATOM 541 O O . LEU A 1 74 ? 4.761 0.721 -13.691 1.00 96.12 74 LEU A O 1
ATOM 545 N N . LEU A 1 75 ? 6.364 0.886 -12.127 1.00 95.62 75 LEU A N 1
ATOM 546 C CA . LEU A 1 75 ? 7.233 1.720 -12.955 1.00 95.62 75 LEU A CA 1
ATOM 547 C C . LEU A 1 75 ? 7.708 0.971 -14.211 1.00 95.62 75 LEU A C 1
ATOM 549 O O . LEU A 1 75 ? 7.796 1.568 -15.281 1.00 95.62 75 LEU A O 1
ATOM 553 N N . SER A 1 76 ? 7.900 -0.346 -14.116 1.00 93.88 76 SER A N 1
ATOM 554 C CA . SER A 1 76 ? 8.324 -1.200 -15.234 1.00 93.88 76 SER A CA 1
ATOM 555 C C . SER A 1 76 ? 7.236 -1.467 -16.285 1.00 93.88 76 SER A C 1
ATOM 557 O O . SER A 1 76 ? 7.574 -1.904 -17.388 1.00 93.88 76 SER A O 1
ATOM 559 N N . LEU A 1 77 ? 5.953 -1.205 -15.986 1.00 92.62 77 LEU A N 1
ATOM 560 C CA . LEU A 1 77 ? 4.855 -1.336 -16.956 1.00 92.62 77 LEU A CA 1
ATOM 561 C C . LEU A 1 77 ? 5.118 -0.525 -18.235 1.00 92.62 77 LEU A C 1
ATOM 563 O O . LEU A 1 77 ? 5.365 0.672 -18.174 1.00 92.62 77 LEU A O 1
ATOM 567 N N . LYS A 1 78 ? 5.010 -1.140 -19.409 1.00 87.25 78 LYS A N 1
ATOM 568 C CA . LYS A 1 78 ? 5.051 -0.438 -20.704 1.00 87.25 78 LYS A CA 1
ATOM 569 C C . LYS A 1 78 ? 3.767 -0.748 -21.463 1.00 87.25 78 LYS A C 1
ATOM 571 O O . LYS A 1 78 ? 3.217 -1.825 -21.271 1.00 87.25 78 LYS A O 1
ATOM 576 N N . GLU A 1 79 ? 3.286 0.175 -22.291 1.00 77.25 79 GLU A N 1
ATOM 577 C CA . GLU A 1 79 ? 2.037 -0.036 -23.044 1.00 77.25 79 GLU A CA 1
ATOM 578 C C . GLU A 1 79 ? 2.143 -1.239 -23.996 1.00 77.25 79 GLU A C 1
ATOM 580 O O . GLU A 1 79 ? 1.210 -2.031 -24.077 1.00 77.25 79 GLU A O 1
ATOM 585 N N . ASP A 1 80 ? 3.318 -1.446 -24.598 1.00 80.00 80 ASP A N 1
ATOM 586 C CA . ASP A 1 80 ? 3.553 -2.513 -25.581 1.00 80.00 80 ASP A CA 1
ATOM 587 C C . ASP A 1 80 ? 4.140 -3.805 -24.994 1.00 80.00 80 ASP A C 1
ATOM 589 O O . ASP A 1 80 ? 4.470 -4.730 -25.741 1.00 80.00 80 ASP A O 1
ATOM 593 N N . ARG A 1 81 ? 4.331 -3.896 -23.669 1.00 77.56 81 ARG A N 1
ATOM 594 C CA . ARG A 1 81 ? 4.861 -5.132 -23.074 1.00 77.56 81 ARG A CA 1
ATOM 595 C C . ARG A 1 81 ? 3.704 -6.075 -22.720 1.00 77.56 81 ARG A C 1
ATOM 597 O O . ARG A 1 81 ? 2.727 -5.626 -22.117 1.00 77.56 81 ARG A O 1
ATOM 604 N N . PRO A 1 82 ? 3.815 -7.381 -23.011 1.00 79.94 82 PRO A N 1
ATOM 605 C CA . PRO A 1 82 ? 2.894 -8.355 -22.446 1.00 79.94 82 PRO A CA 1
ATOM 606 C C . PRO A 1 82 ? 2.992 -8.329 -20.917 1.00 79.94 82 PRO A C 1
ATOM 608 O O . PRO A 1 82 ? 4.063 -8.066 -20.362 1.00 79.94 82 PRO A O 1
ATOM 611 N N . ASN A 1 83 ? 1.870 -8.593 -20.246 1.00 80.38 83 ASN A N 1
ATOM 612 C CA . ASN A 1 83 ? 1.848 -8.678 -18.791 1.00 80.38 83 ASN A CA 1
ATOM 613 C C . ASN A 1 83 ? 2.862 -9.731 -18.320 1.00 80.38 83 ASN A C 1
ATOM 615 O O . ASN A 1 83 ? 2.846 -10.867 -18.798 1.00 80.38 83 ASN A O 1
ATOM 619 N N . THR A 1 84 ? 3.710 -9.364 -17.359 1.00 84.44 84 THR A N 1
ATOM 620 C CA . THR A 1 84 ? 4.643 -10.313 -16.731 1.00 84.44 84 THR A CA 1
ATOM 621 C C . THR A 1 84 ? 3.882 -11.263 -15.808 1.00 84.44 84 THR A C 1
ATOM 623 O O . THR A 1 84 ? 4.185 -12.453 -15.727 1.00 84.44 84 THR A O 1
ATOM 626 N N . PHE A 1 85 ? 2.870 -10.735 -15.117 1.00 89.00 85 PHE A N 1
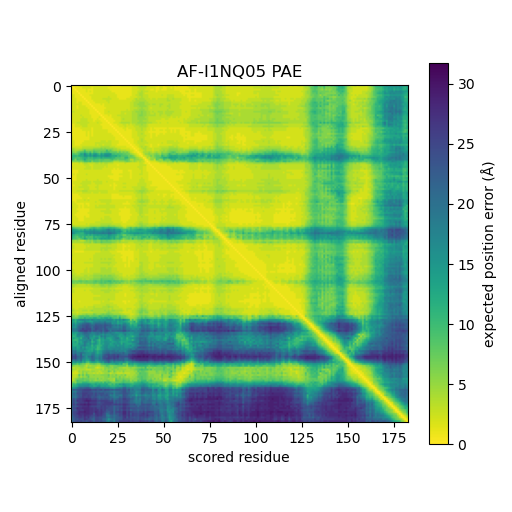ATOM 627 C CA . PHE A 1 85 ? 2.058 -11.467 -14.156 1.00 89.00 85 PHE A CA 1
ATOM 628 C C . PHE A 1 85 ? 0.572 -11.419 -14.517 1.00 89.00 85 PHE A C 1
ATOM 630 O O . PHE A 1 85 ? 0.066 -10.419 -15.018 1.00 89.00 85 PHE A O 1
ATOM 637 N N . HIS A 1 86 ? -0.162 -12.478 -14.165 1.00 86.94 86 HIS A N 1
ATOM 638 C CA . HIS A 1 86 ? -1.604 -12.569 -14.427 1.00 86.94 86 HIS A CA 1
ATOM 639 C C . HIS A 1 86 ? -2.446 -11.557 -13.638 1.00 86.94 86 HIS A C 1
ATOM 641 O O . HIS A 1 86 ? -3.451 -11.084 -14.149 1.00 86.94 86 HIS A O 1
ATOM 647 N N . PHE A 1 87 ? -2.050 -11.235 -12.402 1.00 92.50 87 PHE A N 1
ATOM 648 C CA . PHE A 1 87 ? -2.828 -10.362 -11.510 1.00 92.50 87 PHE A CA 1
ATOM 649 C C . PHE A 1 87 ? -2.048 -9.140 -11.027 1.00 92.50 87 PHE A C 1
ATOM 651 O O . PHE A 1 87 ? -2.642 -8.092 -10.795 1.00 92.50 87 PHE A O 1
ATOM 658 N N . VAL A 1 88 ? -0.725 -9.260 -10.859 1.00 94.12 88 VAL A N 1
ATOM 659 C CA . VAL A 1 88 ? 0.097 -8.177 -10.296 1.00 94.12 88 VAL A CA 1
ATOM 660 C C . VAL A 1 88 ? 0.116 -6.975 -11.233 1.00 94.12 88 VAL A C 1
ATOM 662 O O . VAL A 1 88 ? -0.084 -5.864 -10.758 1.00 94.12 88 VAL A O 1
ATOM 665 N N . ASP A 1 89 ? 0.274 -7.187 -12.541 1.00 93.50 89 ASP A N 1
ATOM 666 C CA . ASP A 1 89 ? 0.278 -6.105 -13.530 1.00 93.50 89 ASP A CA 1
ATOM 667 C C . ASP A 1 89 ? -1.031 -5.307 -13.493 1.00 93.50 89 ASP A C 1
ATOM 669 O O . ASP A 1 89 ? -0.999 -4.079 -13.496 1.00 93.50 89 ASP A O 1
ATOM 673 N N . ASP A 1 90 ? -2.182 -5.978 -13.395 1.00 92.12 90 ASP A N 1
ATOM 674 C CA . ASP A 1 90 ? -3.481 -5.304 -13.304 1.00 92.12 90 ASP A CA 1
ATOM 675 C C . ASP A 1 90 ? -3.705 -4.639 -11.947 1.00 92.12 90 ASP A C 1
ATOM 677 O O . ASP A 1 90 ? -4.240 -3.532 -11.878 1.00 92.12 90 ASP A O 1
ATOM 681 N N . TRP A 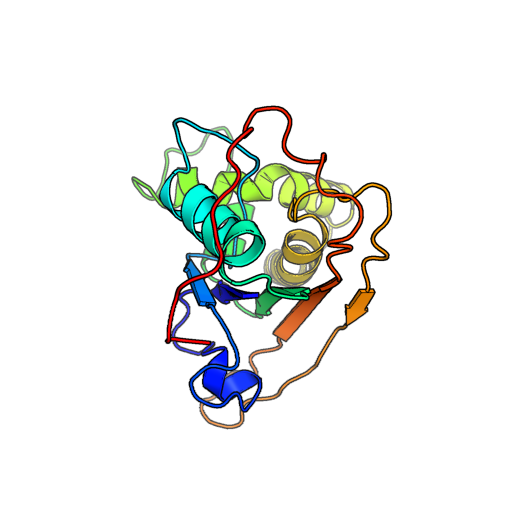1 91 ? -3.240 -5.270 -10.870 1.00 94.50 91 TRP A N 1
ATOM 682 C CA . TRP A 1 91 ? -3.302 -4.708 -9.528 1.00 94.50 91 TRP A CA 1
ATOM 683 C C . TRP A 1 91 ? -2.517 -3.398 -9.428 1.00 94.50 91 TRP A C 1
ATOM 685 O O . TRP A 1 91 ? -3.053 -2.371 -9.007 1.00 94.50 91 TRP A O 1
ATOM 695 N N . VAL A 1 92 ? -1.254 -3.396 -9.862 1.00 95.44 92 VAL A N 1
ATOM 696 C CA . VAL A 1 92 ? -0.398 -2.218 -9.693 1.00 95.44 92 VAL A CA 1
ATOM 697 C C . VAL A 1 92 ? -0.836 -1.040 -10.570 1.00 95.44 92 VAL A C 1
ATOM 699 O O . VAL A 1 92 ? -0.486 0.104 -10.270 1.00 95.44 92 VAL A O 1
ATOM 702 N N . LYS A 1 93 ? -1.683 -1.263 -11.591 1.00 93.25 93 LYS A N 1
ATOM 703 C CA . LYS A 1 93 ? -2.269 -0.186 -12.414 1.00 93.25 93 LYS A CA 1
ATOM 704 C C . LYS A 1 93 ? -3.115 0.813 -11.614 1.00 93.25 93 LYS A C 1
ATOM 706 O O . LYS A 1 93 ? -3.317 1.934 -12.084 1.00 93.25 93 LYS A O 1
ATOM 711 N N . ILE A 1 94 ? -3.532 0.483 -10.389 1.00 93.06 94 ILE A N 1
ATOM 712 C CA . ILE A 1 94 ? -4.135 1.453 -9.457 1.00 93.06 94 ILE A CA 1
ATOM 713 C C . ILE A 1 94 ? -3.233 2.694 -9.288 1.00 93.06 94 ILE A C 1
ATOM 715 O O . ILE A 1 94 ? -3.724 3.823 -9.218 1.00 93.06 94 ILE A O 1
ATOM 719 N N . GLY A 1 95 ? -1.908 2.513 -9.302 1.00 94.12 95 GLY A N 1
ATOM 720 C CA . GLY A 1 95 ? -0.924 3.587 -9.164 1.00 94.12 95 GLY A CA 1
ATOM 721 C C . GLY A 1 95 ? -0.567 4.340 -10.455 1.00 94.12 95 GLY A C 1
ATOM 722 O O . GLY A 1 95 ? 0.342 5.172 -10.425 1.00 94.12 95 GLY A O 1
ATOM 723 N N . LEU A 1 96 ? -1.243 4.112 -11.591 1.00 94.25 96 LEU A N 1
ATOM 724 C CA . LEU A 1 96 ? -0.870 4.730 -12.879 1.00 94.25 96 LEU A CA 1
ATOM 725 C C . LEU A 1 96 ? -0.822 6.264 -12.839 1.00 94.25 96 LEU A C 1
ATOM 727 O O . LEU A 1 96 ? 0.025 6.869 -13.491 1.00 94.25 96 LEU A O 1
ATOM 731 N N . ALA A 1 97 ? -1.699 6.911 -12.069 1.00 93.00 97 ALA A N 1
ATOM 732 C CA . ALA A 1 97 ? -1.672 8.366 -11.918 1.00 93.00 97 ALA A CA 1
ATOM 733 C C . ALA A 1 97 ? -0.377 8.855 -11.242 1.00 93.00 97 ALA A C 1
ATOM 735 O O . ALA A 1 97 ? 0.191 9.871 -11.648 1.00 93.00 97 ALA A O 1
ATOM 736 N N . ALA A 1 98 ? 0.110 8.115 -10.241 1.00 94.06 98 ALA A N 1
ATOM 737 C CA . ALA A 1 98 ? 1.375 8.398 -9.572 1.00 94.06 98 ALA A CA 1
ATOM 738 C C . ALA A 1 98 ? 2.562 8.139 -10.500 1.00 94.06 98 ALA A C 1
ATOM 740 O O . ALA A 1 98 ? 3.434 8.999 -10.618 1.00 94.06 98 ALA A O 1
ATOM 741 N N . LYS A 1 99 ? 2.538 7.018 -11.229 1.00 95.56 99 LYS A N 1
ATOM 742 C CA . LYS A 1 99 ? 3.542 6.694 -12.244 1.00 95.56 99 LYS A CA 1
ATOM 743 C C . LYS A 1 99 ? 3.681 7.811 -13.280 1.00 95.56 99 LYS A C 1
ATOM 745 O O . LYS A 1 99 ? 4.752 8.392 -13.397 1.00 95.56 99 LYS A O 1
ATOM 750 N N . LYS A 1 100 ? 2.582 8.186 -13.945 1.00 95.25 100 LYS A N 1
ATOM 751 C CA . LYS A 1 100 ? 2.561 9.252 -14.965 1.00 95.25 100 LYS A CA 1
ATOM 752 C C . LYS A 1 100 ? 3.044 10.597 -14.427 1.00 95.25 100 LYS A C 1
ATOM 754 O O . LYS A 1 100 ? 3.519 11.444 -15.179 1.00 95.25 100 LYS A O 1
ATOM 759 N N . LYS A 1 101 ? 2.869 10.853 -13.129 1.00 95.31 101 LYS A N 1
ATOM 760 C CA . LYS A 1 101 ? 3.409 12.055 -12.496 1.00 95.31 101 LYS A CA 1
ATOM 761 C C . LYS A 1 101 ? 4.935 11.987 -12.400 1.00 95.31 101 LYS A C 1
ATOM 763 O O . LYS A 1 101 ? 5.589 12.920 -12.849 1.00 95.31 101 LYS A O 1
ATOM 768 N N . VAL A 1 102 ? 5.477 10.893 -11.868 1.00 95.44 102 VAL A N 1
ATOM 769 C CA . VAL A 1 102 ? 6.930 10.693 -11.735 1.00 95.44 102 VAL A CA 1
ATOM 770 C C . VAL A 1 102 ? 7.609 10.644 -13.100 1.00 95.44 102 VAL A C 1
ATOM 772 O O . VAL A 1 102 ? 8.613 11.313 -13.296 1.00 95.44 102 VAL A O 1
ATOM 775 N N . GLU A 1 103 ? 7.028 9.963 -14.085 1.00 94.62 103 GLU A N 1
ATOM 776 C CA . GLU A 1 103 ? 7.577 9.930 -15.446 1.00 94.62 103 GLU A CA 1
ATOM 777 C C . GLU A 1 103 ? 7.633 11.317 -16.092 1.00 94.62 103 GLU A C 1
ATOM 779 O O . GLU A 1 103 ? 8.537 11.583 -16.869 1.00 94.62 103 GLU A O 1
ATOM 784 N N . ARG A 1 104 ? 6.708 12.231 -15.769 1.00 95.50 104 ARG A N 1
ATOM 785 C CA . ARG A 1 104 ? 6.753 13.610 -16.285 1.00 95.50 104 ARG A CA 1
ATOM 786 C C . ARG A 1 104 ? 7.734 14.501 -15.530 1.00 95.50 104 ARG A C 1
ATOM 788 O O . ARG A 1 104 ? 8.366 15.353 -16.141 1.00 95.50 104 ARG A O 1
ATOM 795 N N . GLU A 1 105 ? 7.825 14.351 -14.211 1.00 96.00 105 GLU A N 1
ATOM 796 C CA . GLU A 1 105 ? 8.586 15.262 -13.339 1.00 96.00 105 GLU A CA 1
ATOM 797 C C . GLU A 1 105 ? 10.024 14.780 -13.069 1.00 96.00 105 GLU A C 1
ATOM 799 O O . GLU A 1 105 ? 10.872 15.568 -12.655 1.00 96.00 105 GLU A O 1
ATOM 804 N N . ASN A 1 106 ? 10.320 13.498 -13.305 1.00 95.75 106 ASN A N 1
ATOM 805 C CA . ASN A 1 106 ? 11.561 12.839 -12.892 1.00 95.75 106 ASN A CA 1
ATOM 806 C C . ASN A 1 106 ? 12.163 11.932 -13.977 1.00 95.75 106 ASN A C 1
ATOM 808 O O . ASN A 1 106 ? 12.962 11.054 -13.656 1.00 95.75 106 ASN A O 1
ATOM 812 N N . MET A 1 107 ? 11.832 12.146 -15.256 1.00 91.75 107 MET A N 1
ATOM 813 C CA . MET A 1 107 ? 12.267 11.274 -16.360 1.00 91.75 107 MET A CA 1
ATOM 814 C C . MET A 1 107 ? 13.787 11.100 -16.487 1.00 91.75 107 MET A C 1
ATOM 816 O O . MET A 1 107 ? 14.248 10.084 -16.997 1.00 91.75 107 MET A O 1
ATOM 820 N N . LEU A 1 108 ? 14.557 12.105 -16.058 1.00 95.06 108 LEU A N 1
ATOM 821 C CA . LEU A 1 108 ? 16.019 12.120 -16.152 1.00 95.06 108 LEU A CA 1
ATOM 822 C C . LEU A 1 108 ? 16.701 11.386 -14.992 1.00 95.06 108 LEU A C 1
ATOM 824 O O . LEU A 1 108 ? 17.913 11.186 -15.031 1.00 95.06 108 LEU A O 1
ATOM 828 N N . LEU A 1 109 ? 15.952 11.015 -13.950 1.00 95.81 109 LEU A N 1
ATOM 829 C CA . LEU A 1 109 ? 16.515 10.260 -12.839 1.00 95.81 109 LEU A CA 1
ATOM 830 C C . LEU A 1 109 ? 16.761 8.801 -13.255 1.00 95.81 109 LEU A C 1
ATOM 832 O O . LEU A 1 109 ? 15.967 8.241 -14.018 1.00 95.81 109 LEU A O 1
ATOM 836 N N . PRO A 1 110 ? 17.808 8.152 -12.720 1.00 96.69 110 PRO A N 1
ATOM 837 C CA . PRO A 1 110 ? 17.966 6.706 -12.802 1.00 96.69 110 PRO A CA 1
ATOM 838 C C . PRO A 1 110 ? 16.709 5.959 -12.338 1.00 96.69 110 PRO A C 1
ATOM 840 O O . PRO A 1 110 ? 15.947 6.440 -11.500 1.00 96.69 110 PRO A O 1
ATOM 843 N N . PHE A 1 111 ? 16.501 4.752 -12.861 1.00 95.19 111 PHE A N 1
ATOM 844 C CA . PHE A 1 111 ? 15.292 3.966 -12.599 1.00 95.19 111 PHE A CA 1
ATOM 845 C C . PHE A 1 111 ? 15.025 3.728 -11.099 1.00 95.19 111 PHE A C 1
ATOM 847 O O . PHE A 1 111 ? 13.891 3.869 -10.640 1.00 95.19 111 PHE A O 1
ATOM 854 N N . ASP A 1 112 ? 16.060 3.412 -10.319 1.00 94.38 112 ASP A N 1
ATOM 855 C CA . ASP A 1 112 ? 15.918 3.173 -8.876 1.00 94.38 112 ASP A CA 1
ATOM 856 C C . ASP A 1 112 ? 15.575 4.462 -8.100 1.00 94.38 112 ASP A C 1
ATOM 858 O O . ASP A 1 112 ? 14.805 4.437 -7.132 1.00 94.38 112 ASP A O 1
ATOM 862 N N . ASP A 1 113 ? 16.054 5.615 -8.573 1.00 94.81 113 ASP A N 1
ATOM 863 C CA . ASP A 1 113 ? 15.705 6.920 -8.005 1.00 94.81 113 ASP A CA 1
ATOM 864 C C . ASP A 1 113 ? 14.257 7.297 -8.344 1.00 94.81 113 ASP A C 1
ATOM 866 O O . ASP A 1 113 ? 13.522 7.792 -7.485 1.00 94.81 113 ASP A O 1
ATOM 870 N N . GLN A 1 114 ? 13.796 6.991 -9.562 1.00 96.12 114 GLN A N 1
ATOM 871 C CA . GLN A 1 114 ? 12.383 7.126 -9.925 1.00 96.12 114 GLN A CA 1
ATOM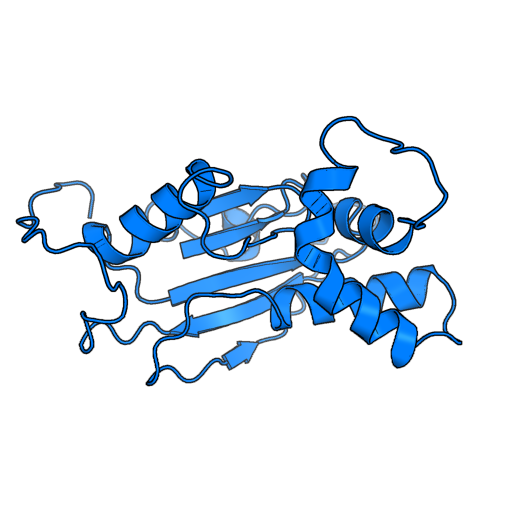 872 C C . GLN A 1 114 ? 11.490 6.220 -9.068 1.00 96.12 114 GLN A C 1
ATOM 874 O O . GLN A 1 114 ? 10.440 6.675 -8.611 1.00 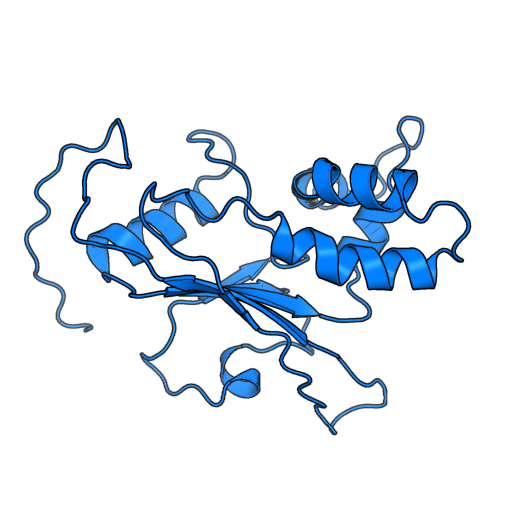96.12 114 GLN A O 1
ATOM 879 N N . CYS A 1 115 ? 11.910 4.979 -8.785 1.00 95.19 115 CYS A N 1
ATOM 880 C CA . CYS A 1 115 ? 11.200 4.097 -7.851 1.00 95.19 115 CYS A CA 1
ATOM 881 C C . CYS A 1 115 ? 11.081 4.748 -6.468 1.00 95.19 115 CYS A C 1
ATOM 883 O O . CYS A 1 115 ? 9.982 4.834 -5.925 1.00 95.19 115 CYS A O 1
ATOM 885 N N . THR A 1 116 ? 12.183 5.291 -5.946 1.00 92.38 116 THR A N 1
ATOM 886 C CA . THR A 1 116 ? 12.220 5.969 -4.638 1.00 92.38 116 THR A CA 1
ATOM 887 C C . THR A 1 116 ? 11.285 7.184 -4.580 1.00 92.38 116 THR A C 1
ATOM 889 O O . THR A 1 116 ? 10.668 7.474 -3.549 1.00 92.38 116 THR A O 1
ATOM 892 N N . VAL A 1 117 ? 11.161 7.934 -5.679 1.00 93.50 117 VAL A N 1
ATOM 893 C CA . VAL A 1 117 ? 10.194 9.036 -5.774 1.00 93.50 117 VAL A CA 1
ATOM 894 C C . VAL A 1 117 ? 8.765 8.492 -5.849 1.00 93.50 117 VAL A C 1
ATOM 896 O O . VAL A 1 117 ? 7.881 8.991 -5.145 1.00 93.50 117 VAL A O 1
ATOM 899 N N . LEU A 1 118 ? 8.528 7.458 -6.657 1.00 95.06 118 LEU A N 1
ATOM 900 C CA . LEU A 1 1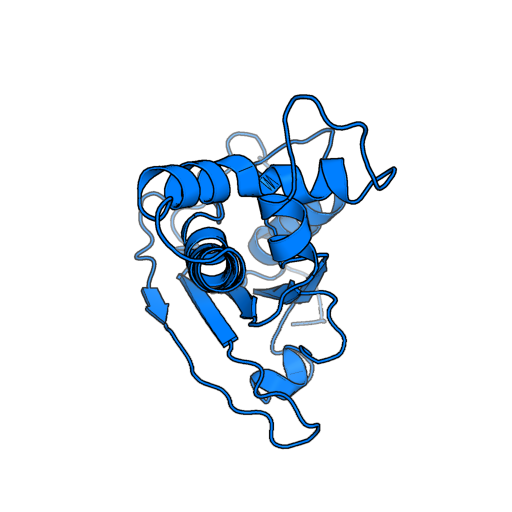18 ? 7.208 6.863 -6.849 1.00 95.06 118 LEU A CA 1
ATOM 901 C C . LEU A 1 118 ? 6.647 6.253 -5.561 1.00 95.06 118 LEU A C 1
ATOM 903 O O . LEU A 1 118 ? 5.475 6.474 -5.271 1.00 95.06 118 LEU A O 1
ATOM 907 N N . GLU A 1 119 ? 7.481 5.612 -4.740 1.00 93.31 119 GLU A N 1
ATOM 908 C CA . GLU A 1 119 ? 7.120 5.105 -3.404 1.00 93.31 119 GLU A CA 1
ATOM 909 C C . GLU A 1 119 ? 6.523 6.194 -2.497 1.00 93.31 119 GLU A C 1
ATOM 911 O O . GLU A 1 119 ? 5.673 5.913 -1.656 1.00 93.31 119 GLU A O 1
ATOM 916 N N . LYS A 1 120 ? 6.937 7.456 -2.664 1.00 89.62 120 LYS A N 1
ATOM 917 C CA . LYS A 1 120 ? 6.418 8.599 -1.890 1.00 89.62 120 LYS A CA 1
ATOM 918 C C . LYS A 1 120 ? 5.182 9.215 -2.535 1.00 89.62 120 LYS A C 1
ATOM 920 O O . LYS A 1 120 ? 4.266 9.666 -1.842 1.00 89.62 120 LYS A O 1
ATOM 925 N N . VAL A 1 121 ? 5.184 9.311 -3.864 1.00 88.69 121 VAL A N 1
ATOM 926 C CA . VAL A 1 121 ? 4.105 9.945 -4.631 1.00 88.69 121 VAL A CA 1
ATOM 927 C C . VAL A 1 121 ? 2.843 9.088 -4.613 1.00 88.69 121 VAL A C 1
ATOM 929 O O . VAL A 1 121 ? 1.757 9.645 -4.464 1.00 88.69 121 VAL A O 1
ATOM 932 N N . GLU A 1 122 ? 2.979 7.767 -4.724 1.00 88.69 122 GLU A N 1
ATOM 933 C CA . GLU A 1 122 ? 1.867 6.813 -4.723 1.00 88.69 122 GLU A CA 1
ATOM 934 C C . GLU A 1 122 ? 1.022 6.963 -3.450 1.00 88.69 122 GLU A C 1
ATOM 936 O O . GLU A 1 122 ? -0.137 7.375 -3.540 1.00 88.69 122 GLU A O 1
ATOM 941 N N . VAL A 1 123 ? 1.638 6.832 -2.273 1.00 84.50 123 VAL A N 1
ATOM 942 C CA . VAL A 1 123 ? 0.970 6.968 -0.966 1.00 84.50 123 VAL A CA 1
ATOM 943 C C . VAL A 1 123 ? 0.264 8.323 -0.821 1.00 84.50 123 VAL A C 1
ATOM 945 O O . VAL A 1 123 ? -0.810 8.430 -0.225 1.00 84.50 123 VAL A O 1
ATOM 948 N N . LYS A 1 124 ? 0.846 9.391 -1.384 1.00 82.81 124 LYS A N 1
ATOM 949 C CA . LYS A 1 124 ? 0.281 10.750 -1.332 1.00 82.81 124 LYS A CA 1
ATOM 950 C C . LYS A 1 124 ? -0.950 10.921 -2.222 1.00 82.81 124 LYS A C 1
ATOM 952 O O . LYS A 1 124 ? -1.837 11.710 -1.881 1.00 82.81 124 LYS A O 1
ATOM 957 N N . LEU A 1 125 ? -0.978 10.241 -3.364 1.00 81.75 125 LEU A N 1
ATOM 958 C CA . LEU A 1 125 ? -2.043 10.356 -4.358 1.00 81.75 125 LEU A CA 1
ATOM 959 C C . LEU A 1 125 ? -3.173 9.346 -4.158 1.00 81.75 125 LEU A C 1
ATOM 961 O O . LEU A 1 125 ? -4.213 9.501 -4.798 1.00 81.75 125 LEU A O 1
ATOM 965 N N . MET A 1 126 ? -3.005 8.368 -3.266 1.00 76.12 126 MET A N 1
ATOM 966 C CA . MET A 1 126 ? -4.038 7.375 -3.000 1.00 76.12 126 MET A CA 1
ATOM 967 C C . MET A 1 126 ? -5.385 8.026 -2.618 1.00 76.12 126 MET A C 1
ATOM 969 O O . MET A 1 126 ? -5.427 8.924 -1.758 1.00 76.12 126 MET A O 1
ATOM 973 N N . PRO A 1 127 ? -6.499 7.592 -3.244 1.00 68.19 127 PRO A N 1
ATOM 974 C CA . PRO A 1 127 ? -7.837 8.123 -3.027 1.00 68.19 127 PRO A CA 1
ATOM 975 C C . PRO A 1 127 ? -8.398 7.636 -1.688 1.00 68.19 127 PRO A C 1
ATOM 977 O O . PRO A 1 127 ? -9.323 6.835 -1.615 1.00 68.19 127 PRO A O 1
ATOM 980 N N . VAL A 1 128 ? -7.860 8.148 -0.586 1.00 60.47 128 VAL A N 1
ATOM 981 C CA . VAL A 1 128 ? -8.496 7.988 0.721 1.00 60.47 128 VAL A CA 1
ATOM 982 C C . VAL A 1 128 ? -9.718 8.913 0.725 1.00 60.47 128 VAL A C 1
ATOM 984 O O . VAL A 1 128 ? -9.556 10.135 0.741 1.00 60.47 128 VAL A O 1
ATOM 987 N N . TYR A 1 129 ? -10.910 8.313 0.595 1.00 55.56 129 TYR A N 1
ATOM 988 C CA . TYR A 1 129 ? -12.226 8.940 0.391 1.00 55.56 129 TYR A CA 1
ATOM 989 C C . TYR A 1 129 ? -12.330 10.367 0.930 1.00 55.56 129 TYR A C 1
ATO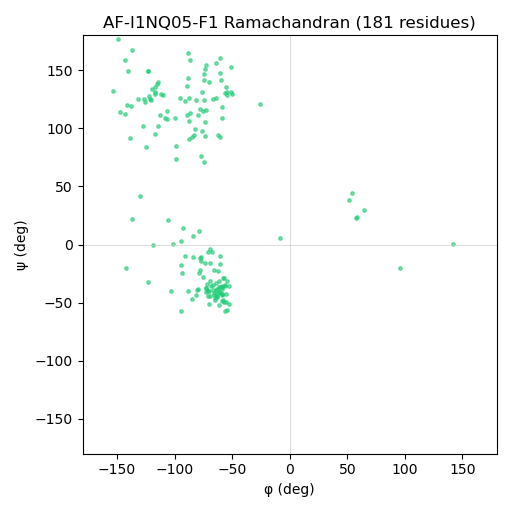M 991 O O . TYR A 1 129 ? -12.124 10.655 2.110 1.00 55.56 129 TYR A O 1
ATOM 999 N N . ARG A 1 130 ? -12.643 11.280 0.010 1.00 46.59 130 ARG A N 1
ATOM 1000 C CA . ARG A 1 130 ? -12.615 12.724 0.215 1.00 46.59 130 ARG A CA 1
ATOM 1001 C C . ARG A 1 130 ? -13.800 13.148 1.087 1.00 46.59 130 ARG A C 1
ATOM 1003 O O . ARG A 1 130 ? -14.866 13.458 0.568 1.00 46.59 130 ARG A O 1
ATOM 1010 N N . SER A 1 131 ? -13.612 13.230 2.403 1.00 41.19 131 SER A N 1
ATOM 1011 C CA . SER A 1 131 ? -14.432 14.140 3.205 1.00 41.19 131 SER A CA 1
ATOM 1012 C C . SER A 1 131 ? -14.112 15.571 2.746 1.00 41.19 131 SER A C 1
ATOM 1014 O O . SER A 1 131 ? -12.946 15.971 2.693 1.00 41.19 131 SER A O 1
ATOM 1016 N N . ARG A 1 132 ? -15.141 16.349 2.379 1.00 40.53 132 ARG A N 1
ATOM 1017 C CA . ARG A 1 132 ? -15.004 17.775 2.015 1.00 40.53 132 ARG A CA 1
ATOM 1018 C C . ARG A 1 132 ? -14.434 18.632 3.163 1.00 40.53 132 ARG A C 1
ATOM 1020 O O . ARG A 1 132 ? -14.075 19.776 2.912 1.00 40.53 132 ARG A O 1
ATOM 1027 N N . THR A 1 133 ? -14.317 18.093 4.381 1.00 40.75 133 THR A N 1
ATOM 1028 C CA . THR A 1 133 ? -13.928 18.824 5.598 1.00 40.75 133 THR A CA 1
ATOM 1029 C C . THR A 1 133 ? -12.639 18.322 6.266 1.00 40.75 133 THR A C 1
ATOM 1031 O O . THR A 1 133 ? -12.210 18.898 7.263 1.00 40.75 133 THR A O 1
ATOM 1034 N N . SER A 1 134 ? -11.973 17.284 5.744 1.00 45.78 134 SER A N 1
ATOM 1035 C CA . SER A 1 134 ? -10.783 16.698 6.388 1.00 45.78 134 SER A CA 1
ATOM 1036 C C . SER A 1 134 ? -9.459 17.322 5.922 1.00 45.78 134 SER A C 1
ATOM 1038 O O . SER A 1 134 ? -9.117 17.250 4.740 1.00 45.78 134 SER A O 1
ATOM 1040 N N . SER A 1 135 ? -8.666 17.849 6.863 1.00 51.81 135 SER A N 1
ATOM 1041 C CA . SER A 1 135 ? -7.255 18.197 6.638 1.00 51.81 135 SER A CA 1
ATOM 1042 C C . SER A 1 135 ? -6.416 16.915 6.551 1.00 51.81 135 SER A C 1
ATOM 1044 O O . SER A 1 135 ? -6.341 16.142 7.507 1.00 51.81 135 SER A O 1
ATOM 1046 N N . ALA A 1 136 ? -5.816 16.650 5.390 1.00 49.72 136 ALA A N 1
ATOM 1047 C CA . ALA A 1 136 ? -4.864 15.554 5.228 1.00 49.72 136 ALA A CA 1
ATOM 1048 C C . ALA A 1 136 ? -3.489 16.004 5.731 1.00 49.72 136 ALA A C 1
ATOM 1050 O O . ALA A 1 136 ? -2.954 17.000 5.242 1.00 49.72 136 ALA A O 1
ATOM 1051 N N . ARG A 1 137 ? -2.899 15.263 6.676 1.00 52.22 137 ARG A N 1
ATOM 1052 C CA . ARG A 1 137 ? -1.551 15.544 7.178 1.00 52.22 137 ARG A CA 1
ATOM 1053 C C . ARG A 1 137 ? -0.591 14.492 6.637 1.00 52.22 137 ARG A C 1
ATOM 1055 O O . ARG A 1 137 ? -0.697 13.305 6.953 1.00 52.22 137 ARG A O 1
ATOM 1062 N N . LEU A 1 138 ? 0.354 14.940 5.813 1.00 42.44 138 LEU A N 1
ATOM 1063 C CA . LEU A 1 138 ? 1.498 14.126 5.418 1.00 42.44 138 LEU A CA 1
ATOM 1064 C C . LEU A 1 138 ? 2.457 14.057 6.612 1.00 42.44 138 LEU A C 1
ATOM 1066 O O . LEU A 1 138 ? 2.875 15.098 7.121 1.00 42.44 138 LEU A O 1
ATOM 1070 N N . MET A 1 139 ? 2.797 12.854 7.063 1.00 45.59 139 MET A N 1
ATOM 1071 C CA . MET A 1 139 ? 3.781 12.640 8.122 1.00 45.59 139 MET A CA 1
ATOM 1072 C C . MET A 1 139 ? 4.809 11.642 7.605 1.00 45.59 139 MET A C 1
ATOM 1074 O O . MET A 1 139 ? 4.559 10.446 7.553 1.00 45.59 139 MET A O 1
ATOM 1078 N N . SER A 1 140 ? 5.980 12.124 7.196 1.00 40.41 140 SER A N 1
ATOM 1079 C CA . SER A 1 140 ? 7.076 11.216 6.863 1.00 40.41 140 SER A CA 1
ATOM 1080 C C . SER A 1 140 ? 7.736 10.764 8.163 1.00 40.41 140 SER A C 1
ATOM 1082 O O . SER A 1 140 ? 8.366 11.573 8.838 1.00 40.41 140 SER A O 1
ATOM 1084 N N . MET A 1 141 ? 7.588 9.489 8.520 1.00 42.12 141 MET A N 1
ATOM 1085 C CA . MET A 1 141 ? 8.263 8.893 9.672 1.00 42.12 141 MET A CA 1
ATOM 1086 C C . MET A 1 141 ? 9.374 7.980 9.179 1.00 42.12 141 MET A C 1
ATOM 1088 O O . MET A 1 141 ? 9.124 6.899 8.659 1.00 42.12 141 MET A O 1
ATOM 1092 N N . LYS A 1 142 ? 10.621 8.407 9.366 1.00 40.47 142 LYS A N 1
ATOM 1093 C CA . LYS A 1 142 ? 11.771 7.546 9.119 1.00 40.47 142 LYS A CA 1
ATOM 1094 C C . LYS A 1 142 ? 11.889 6.551 10.278 1.00 40.47 142 LYS A C 1
ATOM 1096 O O . LYS A 1 142 ? 12.422 6.890 11.328 1.00 40.47 142 LYS A O 1
ATOM 1101 N N . LEU A 1 143 ? 11.368 5.345 10.086 1.00 42.81 143 LEU A N 1
ATOM 1102 C CA . LEU A 1 143 ? 11.582 4.218 10.992 1.00 42.81 143 LEU A CA 1
ATOM 1103 C C . LEU A 1 143 ? 12.675 3.333 10.398 1.00 42.81 143 LEU A C 1
ATOM 1105 O O . LEU A 1 143 ? 12.463 2.702 9.372 1.00 42.81 143 LEU A O 1
ATOM 1109 N N . GLU A 1 144 ? 13.858 3.326 11.011 1.00 40.12 144 GLU A N 1
ATOM 1110 C CA . GLU A 1 144 ? 14.935 2.399 10.654 1.00 40.12 144 GLU A CA 1
ATOM 1111 C C . GLU A 1 144 ? 14.754 1.103 11.450 1.00 40.12 144 GLU A C 1
ATOM 1113 O O . GLU A 1 144 ? 15.017 1.060 12.652 1.00 40.12 144 GLU A O 1
ATOM 1118 N N . TRP A 1 145 ? 14.306 0.031 10.794 1.00 38.25 145 TRP A N 1
ATOM 1119 C CA . TRP A 1 145 ? 14.292 -1.292 11.416 1.00 38.25 145 TRP A CA 1
ATOM 1120 C C . TRP A 1 145 ? 15.681 -1.937 11.300 1.00 38.25 145 TRP A C 1
ATOM 1122 O O . TRP A 1 145 ? 16.059 -2.469 10.255 1.00 38.25 145 TRP A O 1
ATOM 1132 N N . LYS A 1 146 ? 16.471 -1.862 12.378 1.00 37.31 146 LYS A N 1
ATOM 1133 C CA . LYS A 1 146 ? 17.785 -2.518 12.494 1.00 37.31 146 LYS A CA 1
ATOM 1134 C C . LYS A 1 146 ? 17.610 -4.015 12.777 1.00 37.31 146 LYS A C 1
ATOM 1136 O O . LYS A 1 146 ? 17.778 -4.446 13.912 1.00 37.31 146 LYS A O 1
ATOM 1141 N N . GLY A 1 147 ? 17.250 -4.800 11.765 1.00 38.94 147 GLY A N 1
ATOM 1142 C CA . GLY A 1 147 ? 17.124 -6.258 11.920 1.00 38.94 147 GLY A CA 1
ATOM 1143 C C . GLY A 1 147 ? 17.583 -7.100 10.730 1.00 38.94 147 GLY A C 1
ATOM 1144 O O . GLY A 1 147 ? 17.949 -8.252 10.920 1.00 38.94 147 GLY A O 1
ATOM 1145 N N . THR A 1 148 ? 17.680 -6.543 9.523 1.00 41.03 148 THR A N 1
ATOM 1146 C CA . THR A 1 148 ? 18.301 -7.214 8.367 1.00 41.03 148 THR A CA 1
ATOM 1147 C C . THR A 1 148 ? 18.834 -6.158 7.406 1.00 41.03 148 THR A C 1
ATOM 1149 O O . THR A 1 148 ? 18.101 -5.223 7.116 1.00 41.03 148 THR A O 1
ATOM 1152 N N . LEU A 1 149 ? 20.080 -6.331 6.955 1.00 42.12 149 LEU A N 1
ATOM 1153 C CA . LEU A 1 149 ? 20.926 -5.707 5.905 1.00 42.12 149 LEU A CA 1
ATOM 1154 C C . LEU A 1 149 ? 20.387 -4.681 4.856 1.00 42.12 149 LEU A C 1
ATOM 1156 O O . LEU A 1 149 ? 21.162 -4.264 4.002 1.00 42.12 149 LEU A O 1
ATOM 1160 N N . SER A 1 150 ? 19.141 -4.205 4.893 1.00 49.91 150 SER A N 1
ATOM 1161 C CA . SER A 1 150 ? 18.624 -3.097 4.079 1.00 49.91 150 SER A CA 1
ATOM 1162 C C . SER A 1 150 ? 17.748 -2.170 4.927 1.00 49.91 150 SER A C 1
ATOM 1164 O O . SER A 1 150 ? 16.705 -2.592 5.433 1.00 49.91 150 SER A O 1
ATOM 1166 N N . SER A 1 151 ? 18.127 -0.900 5.056 1.00 56.88 151 SER A N 1
ATOM 1167 C CA . SER A 1 151 ? 17.289 0.123 5.689 1.00 56.88 151 SER A CA 1
ATOM 1168 C C . SER A 1 151 ? 15.961 0.240 4.933 1.00 56.88 151 SER A C 1
ATOM 1170 O O . SER A 1 151 ? 15.936 0.712 3.800 1.00 56.88 151 SER A O 1
ATOM 1172 N N . THR A 1 152 ? 14.857 -0.216 5.533 1.00 64.50 152 THR A N 1
ATOM 1173 C CA . THR A 1 152 ? 13.511 0.017 4.989 1.00 64.50 152 THR A CA 1
ATOM 1174 C C . THR A 1 152 ? 13.017 1.355 5.515 1.00 64.50 152 THR A C 1
ATOM 1176 O O . THR A 1 152 ? 12.817 1.501 6.715 1.00 64.50 152 THR A O 1
ATOM 1179 N N . TYR A 1 153 ? 12.847 2.339 4.640 1.00 72.75 153 TYR A N 1
ATOM 1180 C CA . TYR A 1 153 ? 12.246 3.623 4.986 1.00 72.75 153 TYR A CA 1
ATOM 1181 C C . TYR A 1 153 ? 10.742 3.533 4.815 1.00 72.75 153 TYR A C 1
ATOM 1183 O O . TYR A 1 153 ? 10.266 2.895 3.882 1.00 72.75 153 TYR A O 1
ATOM 1191 N N . ILE A 1 154 ? 10.001 4.186 5.701 1.00 79.12 154 ILE A N 1
ATOM 1192 C CA . ILE A 1 154 ? 8.546 4.182 5.679 1.00 79.12 154 ILE A CA 1
ATOM 1193 C C . ILE A 1 154 ? 8.039 5.596 5.410 1.00 79.12 154 ILE A C 1
ATOM 1195 O O . ILE A 1 154 ? 8.560 6.583 5.931 1.00 79.12 154 ILE A O 1
ATOM 1199 N N . HIS A 1 155 ? 7.018 5.700 4.568 1.00 77.75 155 HIS A N 1
ATOM 1200 C CA . HIS A 1 155 ? 6.345 6.958 4.281 1.00 77.75 155 HIS A CA 1
ATOM 1201 C C . HIS A 1 155 ? 4.874 6.825 4.619 1.00 77.75 155 HIS A C 1
ATOM 1203 O O . HIS A 1 155 ? 4.206 5.911 4.145 1.00 77.75 155 HIS A O 1
ATOM 1209 N N . THR A 1 156 ? 4.374 7.758 5.424 1.00 73.56 156 THR A N 1
ATOM 1210 C CA . THR A 1 156 ? 3.030 7.662 5.973 1.00 73.56 156 THR A CA 1
ATOM 1211 C C . THR A 1 156 ? 2.183 8.850 5.538 1.00 73.56 156 THR A C 1
ATOM 1213 O O . THR A 1 156 ? 2.579 10.018 5.622 1.00 73.56 156 THR A O 1
ATOM 1216 N N . VAL A 1 157 ? 0.965 8.560 5.093 1.00 73.94 157 VAL A N 1
ATOM 1217 C CA . VAL A 1 157 ? -0.062 9.579 4.872 1.00 73.94 157 VAL A CA 1
ATOM 1218 C C . VAL A 1 157 ? -1.250 9.252 5.743 1.00 73.94 157 VAL A C 1
ATOM 1220 O O . VAL A 1 157 ? -1.797 8.157 5.676 1.00 73.94 157 VAL A O 1
ATOM 1223 N N . SER A 1 158 ? -1.641 10.219 6.569 1.00 75.38 158 SER A N 1
ATOM 1224 C CA . SER A 1 158 ? -2.791 10.091 7.452 1.00 75.38 158 SER A CA 1
ATOM 1225 C C . SER A 1 158 ? -3.883 11.069 7.041 1.00 75.38 158 SER A C 1
ATOM 1227 O O . SER A 1 158 ? -3.624 12.228 6.687 1.00 75.38 158 SER A O 1
ATOM 1229 N N . ARG A 1 159 ? -5.129 10.607 7.097 1.00 71.31 159 ARG A N 1
ATOM 1230 C CA . ARG A 1 159 ? -6.304 11.470 6.986 1.00 71.31 159 ARG A CA 1
ATOM 1231 C C . ARG A 1 159 ? -7.196 11.235 8.187 1.00 71.31 159 ARG A C 1
ATOM 1233 O O . ARG A 1 159 ? -7.617 10.105 8.435 1.00 71.31 159 ARG A O 1
ATOM 1240 N N . LYS A 1 160 ? -7.471 12.312 8.924 1.00 69.44 160 LYS A N 1
ATOM 1241 C CA . LYS A 1 160 ? -8.469 12.299 9.992 1.00 69.44 160 LYS A CA 1
ATOM 1242 C C . LYS A 1 160 ? -9.855 12.334 9.361 1.00 69.44 160 LYS A C 1
ATOM 1244 O O . LYS A 1 160 ? -10.110 13.159 8.483 1.00 69.44 160 LYS A O 1
ATOM 1249 N N . LEU A 1 161 ? -10.730 11.443 9.798 1.00 66.75 161 LEU A N 1
ATOM 1250 C CA . LEU A 1 161 ? -12.104 11.388 9.329 1.00 66.75 161 LEU A CA 1
ATOM 1251 C C . LEU A 1 161 ? -12.963 12.318 10.186 1.00 66.75 161 LEU A C 1
ATOM 1253 O O . LEU A 1 161 ? -12.973 12.229 11.411 1.00 66.75 161 LEU A O 1
ATOM 1257 N N . ASP A 1 162 ? -13.687 13.228 9.538 1.00 63.75 162 ASP A N 1
ATOM 1258 C CA . ASP A 1 162 ? -14.725 14.014 10.204 1.00 63.75 162 ASP A CA 1
ATOM 1259 C C . ASP A 1 162 ? -16.042 13.240 10.148 1.00 63.75 162 ASP A C 1
ATOM 1261 O O . ASP A 1 162 ? -16.815 13.352 9.196 1.00 63.75 162 ASP A O 1
ATOM 1265 N N . LEU A 1 163 ? -16.287 12.433 11.180 1.00 59.78 163 LEU A N 1
ATOM 1266 C CA . LEU A 1 163 ? -17.477 11.586 11.279 1.00 59.78 163 LEU A CA 1
ATOM 1267 C C . LEU A 1 163 ? -18.779 12.388 11.491 1.00 59.78 163 LEU A C 1
ATOM 1269 O O . LEU A 1 163 ? -19.858 11.796 11.499 1.00 59.78 163 LEU A O 1
ATOM 1273 N N . ARG A 1 164 ? -18.712 13.723 11.641 1.00 55.31 164 ARG A N 1
ATOM 1274 C CA . ARG A 1 164 ? -19.894 14.596 11.781 1.00 55.31 164 ARG A CA 1
ATOM 1275 C C . ARG A 1 164 ? -20.635 14.810 10.459 1.00 55.31 164 ARG A C 1
ATOM 1277 O O . ARG A 1 164 ? -21.853 14.962 10.470 1.00 55.31 164 ARG A O 1
ATOM 1284 N N . HIS A 1 165 ? -19.941 14.741 9.322 1.00 48.81 165 HIS A N 1
ATOM 1285 C CA . HIS A 1 165 ? -20.531 14.876 7.986 1.00 48.81 165 HIS A CA 1
ATOM 1286 C C . HIS A 1 165 ? -20.756 13.492 7.355 1.00 48.81 165 HIS A C 1
ATOM 1288 O O . HIS A 1 165 ? -20.040 13.064 6.454 1.00 48.81 165 HIS A O 1
ATOM 1294 N N . ARG A 1 166 ? -21.771 12.775 7.853 1.00 47.22 166 ARG A N 1
ATOM 1295 C CA . ARG A 1 166 ? -22.086 11.369 7.516 1.00 47.22 166 ARG A CA 1
ATOM 1296 C C . ARG A 1 166 ? -22.559 11.115 6.073 1.00 47.22 166 ARG A C 1
ATOM 1298 O O . ARG A 1 166 ? -22.688 9.965 5.678 1.00 47.22 166 ARG A O 1
ATOM 1305 N N . HIS A 1 167 ? -22.775 12.154 5.267 1.00 41.53 167 HIS A N 1
ATOM 1306 C CA . HIS A 1 167 ? -23.425 12.052 3.950 1.00 41.53 167 HIS A CA 1
ATOM 1307 C C . HIS A 1 167 ? -22.478 11.868 2.750 1.00 41.53 167 HIS A C 1
ATOM 1309 O O . HIS A 1 167 ? -22.896 12.032 1.609 1.00 41.53 167 HIS A O 1
ATOM 1315 N N . VAL A 1 168 ? -21.202 11.531 2.966 1.00 41.91 168 VAL A N 1
ATOM 1316 C CA . VAL A 1 168 ? -20.218 11.417 1.865 1.00 41.91 168 VAL A CA 1
ATOM 1317 C C . VAL A 1 168 ? -20.370 10.111 1.061 1.00 41.91 168 VAL A C 1
ATOM 1319 O O . VAL A 1 168 ? -19.833 9.996 -0.039 1.00 41.91 168 VAL A O 1
ATOM 1322 N N . TRP A 1 169 ? -21.168 9.156 1.543 1.00 44.78 169 TRP A N 1
ATOM 1323 C CA . TRP A 1 169 ? -21.534 7.952 0.797 1.00 44.78 169 TRP A CA 1
ATOM 1324 C C . TRP A 1 169 ? -22.919 8.136 0.174 1.00 44.78 169 TRP A C 1
ATOM 1326 O O . TRP A 1 169 ? -23.933 7.739 0.747 1.00 44.78 169 TRP A O 1
ATOM 1336 N N . HIS A 1 170 ? -22.979 8.761 -1.005 1.00 36.91 170 HIS A N 1
ATOM 1337 C CA . HIS A 1 170 ? -24.200 8.759 -1.813 1.00 36.91 170 HIS A CA 1
ATOM 1338 C C . HIS A 1 170 ? -24.532 7.306 -2.202 1.00 36.91 170 HIS A C 1
ATOM 1340 O O . HIS A 1 170 ? -23.995 6.778 -3.173 1.00 36.91 170 HIS A O 1
ATOM 1346 N N . GLY A 1 171 ? -25.379 6.640 -1.411 1.00 40.28 171 GLY A N 1
ATOM 1347 C CA . GLY A 1 171 ? -25.900 5.307 -1.724 1.00 40.28 171 GLY A CA 1
ATOM 1348 C C . GLY A 1 171 ? -26.069 4.324 -0.565 1.00 40.28 171 GLY A C 1
ATOM 1349 O O . GLY A 1 171 ? -26.501 3.208 -0.832 1.00 40.28 171 GLY A O 1
ATOM 1350 N N . LEU A 1 172 ? -25.755 4.687 0.682 1.00 39.28 172 LEU A N 1
ATOM 1351 C CA . LEU A 1 172 ? -25.951 3.809 1.844 1.00 39.28 172 LEU A CA 1
ATOM 1352 C C . LEU A 1 172 ? -26.809 4.514 2.896 1.00 39.28 172 LEU A C 1
ATOM 1354 O O . LEU A 1 172 ? -26.305 5.127 3.832 1.00 39.28 172 LEU A O 1
ATOM 1358 N N . ASN A 1 173 ? -28.126 4.439 2.712 1.00 36.31 173 ASN A N 1
ATOM 1359 C CA . ASN A 1 173 ? -29.086 4.668 3.787 1.00 36.31 173 ASN A CA 1
ATOM 1360 C C . ASN A 1 173 ? -29.221 3.352 4.549 1.00 36.31 173 ASN A C 1
ATOM 1362 O O . ASN A 1 173 ? -30.011 2.518 4.132 1.00 36.31 173 ASN A O 1
ATOM 1366 N N . HIS A 1 174 ? -28.473 3.154 5.631 1.00 44.19 174 HIS A N 1
ATOM 1367 C CA . HIS A 1 174 ? -28.879 2.199 6.659 1.00 44.19 174 HIS A CA 1
ATOM 1368 C C . HIS A 1 174 ? -28.405 2.676 8.029 1.00 44.19 174 HIS A C 1
ATOM 1370 O O . HIS A 1 174 ? -27.207 2.743 8.312 1.00 44.19 174 HIS A O 1
ATOM 1376 N N . ASP A 1 175 ? -29.382 3.000 8.873 1.00 43.50 175 ASP A N 1
ATOM 1377 C CA . ASP A 1 175 ? -29.236 3.093 10.318 1.00 43.50 175 ASP A CA 1
ATOM 1378 C C . ASP A 1 175 ? -28.808 1.720 10.854 1.00 43.50 175 ASP A C 1
ATOM 1380 O O . ASP A 1 175 ? -29.626 0.838 11.107 1.00 43.50 175 ASP A O 1
ATOM 1384 N N . LEU A 1 176 ? -27.499 1.506 10.977 1.00 44.81 176 LEU A N 1
ATOM 1385 C CA . LEU A 1 176 ? -26.951 0.349 11.677 1.00 44.81 176 LEU A CA 1
ATOM 1386 C C . LEU A 1 176 ? -26.791 0.716 13.156 1.00 44.81 176 LEU A C 1
ATOM 1388 O O . LEU A 1 176 ? -25.972 1.565 13.519 1.00 44.81 176 LEU A O 1
ATOM 1392 N N . HIS A 1 177 ? -27.613 0.087 13.998 1.00 42.12 177 HIS A N 1
ATOM 1393 C CA . HIS A 1 177 ? -27.562 0.202 15.454 1.00 42.12 177 HIS A CA 1
ATOM 1394 C C . HIS A 1 177 ? -26.196 -0.253 16.011 1.00 42.12 177 HIS A C 1
ATOM 1396 O O . HIS A 1 177 ? -25.631 -1.236 15.524 1.00 42.12 177 HIS A O 1
ATOM 1402 N N . PRO A 1 178 ? -25.656 0.418 17.045 1.00 43.19 178 PRO A N 1
ATOM 1403 C CA . PRO A 1 178 ? -24.345 0.101 17.592 1.00 43.19 178 PRO A CA 1
ATOM 1404 C C . PRO A 1 178 ? -24.454 -1.027 18.621 1.00 43.19 178 PRO A C 1
ATOM 1406 O O . PRO A 1 178 ? -24.644 -0.770 19.803 1.00 43.19 178 PRO A O 1
ATOM 1409 N N . HIS A 1 179 ? -24.290 -2.276 18.194 1.00 44.19 179 HIS A N 1
ATOM 1410 C CA . HIS A 1 179 ? -23.996 -3.373 19.117 1.00 44.19 179 HIS A CA 1
ATOM 1411 C C . HIS A 1 179 ? -22.939 -4.295 18.507 1.00 44.19 179 HIS A C 1
ATOM 1413 O O . HIS A 1 179 ? -23.250 -5.239 17.789 1.00 44.19 179 HIS A O 1
ATOM 1419 N N . SER A 1 180 ? -21.671 -4.019 18.807 1.00 42.03 180 SER A N 1
ATOM 1420 C CA . SER A 1 180 ? -20.606 -5.018 18.729 1.00 42.03 180 SER A CA 1
ATOM 1421 C C . SER A 1 180 ? -19.797 -4.948 20.027 1.00 42.03 180 SER A C 1
ATOM 1423 O O . SER A 1 180 ? -19.337 -3.861 20.369 1.00 42.03 180 SER A O 1
ATOM 1425 N N . PRO A 1 181 ? -19.623 -6.066 20.752 1.00 42.75 181 PRO A N 1
ATOM 1426 C CA . PRO A 1 181 ? -18.872 -6.125 22.009 1.00 42.75 181 PRO A CA 1
ATOM 1427 C C . PRO A 1 181 ? -17.344 -6.160 21.809 1.00 42.75 181 PRO A C 1
ATOM 1429 O O . PRO A 1 181 ? -16.615 -6.457 22.746 1.00 42.75 181 PRO A O 1
ATOM 1432 N N . TRP A 1 182 ? -16.858 -5.897 20.592 1.00 43.91 182 TRP A N 1
ATOM 1433 C CA . TRP A 1 182 ? -15.437 -5.965 20.229 1.00 43.91 182 TRP A CA 1
ATOM 1434 C C . TRP A 1 182 ? -14.779 -4.587 20.063 1.00 43.91 182 TRP A C 1
ATOM 1436 O O . TRP A 1 182 ? -13.775 -4.476 19.359 1.00 43.91 182 TRP A O 1
ATOM 1446 N N . ALA A 1 183 ? -15.368 -3.548 20.656 1.00 41.91 183 ALA A N 1
ATOM 1447 C CA . ALA A 1 183 ? -14.760 -2.226 20.787 1.00 41.91 183 ALA A CA 1
ATOM 1448 C C . ALA A 1 183 ? -14.229 -2.035 22.210 1.00 41.91 183 ALA A C 1
ATOM 1450 O O . ALA A 1 183 ? -14.958 -2.425 23.150 1.00 41.91 183 ALA A O 1
#

pLDDT: mean 77.63, std 20.28, range [36.31, 97.0]

Organism: Oryza glaberrima (NCBI:txid4538)